Protein AF-A0AAU5XFT3-F1 (afdb_monomer_lite)

pLDDT: mean 81.28, std 13.91, range [37.59, 97.44]

Secondary structure (DSSP, 8-state):
--HHHHHHHHT-HHHHHHHTT-S-TTS---GGGTTEEEEEESSSS-EEEEEESSSS-EEEEEE-TT-SSPEEEEEE-SSS-B-----HHHHHHHHHHHHHT-TTS-SSSHHHHHHGGG--B-BTS-HHHHHHHHHHHHHHHHHHH-TT-TTHHHHHHHHHHHHHHHHHHHHB-TTTTEEEEEETTTEEEEEESS--SS----S--TT-TTS-HHHHHHHHHHHHHHHHSS---TT--HHHHHHHHHHHHH--GGGHHHHHHHHHHTT---HHHHHHTTS--SGGGG-

Radius of gyration: 19.29 Å; chains: 1; bounding box: 55×46×49 Å

Structure (mmCIF, N/CA/C/O backbone):
data_AF-A0AAU5XFT3-F1
#
_entry.id   AF-A0AAU5XFT3-F1
#
loop_
_atom_site.group_PDB
_atom_site.id
_atom_site.type_symbol
_atom_site.label_atom_id
_atom_site.label_alt_id
_atom_site.label_comp_id
_atom_site.label_asym_id
_atom_site.label_entity_id
_atom_site.label_seq_id
_atom_site.pdbx_PDB_ins_code
_atom_site.Cartn_x
_atom_site.Cartn_y
_atom_site.Cartn_z
_atom_site.occupancy
_atom_site.B_iso_or_equiv
_atom_site.auth_seq_id
_atom_site.auth_comp_id
_atom_site.auth_asym_id
_atom_site.auth_atom_id
_atom_site.pdbx_PDB_model_num
ATOM 1 N N . MET A 1 1 ? 11.955 -7.680 10.629 1.00 59.62 1 MET A N 1
ATOM 2 C CA . MET A 1 1 ? 12.025 -6.723 11.761 1.00 59.62 1 MET A CA 1
ATOM 3 C C . MET A 1 1 ? 10.843 -6.962 12.700 1.00 59.62 1 MET A C 1
ATOM 5 O O . MET A 1 1 ? 9.795 -7.361 12.211 1.00 59.62 1 MET A O 1
ATOM 9 N N . SER A 1 2 ? 10.998 -6.799 14.022 1.00 67.00 2 SER A N 1
ATOM 10 C CA . SER A 1 2 ? 9.869 -6.950 14.961 1.00 67.00 2 SER A CA 1
ATOM 11 C C . SER A 1 2 ? 8.904 -5.762 14.858 1.00 67.00 2 SER A C 1
ATOM 13 O O . SER A 1 2 ? 9.315 -4.662 14.493 1.00 67.00 2 SER A O 1
ATOM 15 N N . GLU A 1 3 ? 7.633 -5.961 15.215 1.00 66.62 3 GLU A N 1
ATOM 16 C CA . GLU A 1 3 ? 6.626 -4.888 15.237 1.00 66.62 3 GLU A CA 1
ATOM 17 C C . GLU A 1 3 ? 7.051 -3.712 16.136 1.00 66.62 3 GLU A C 1
ATOM 19 O O . GLU A 1 3 ? 6.874 -2.550 15.780 1.00 66.62 3 GLU A O 1
ATOM 24 N N . TYR A 1 4 ? 7.670 -4.009 17.283 1.00 69.00 4 TYR A N 1
ATOM 25 C CA . TYR A 1 4 ? 8.196 -2.999 18.203 1.00 69.00 4 TYR A CA 1
ATOM 26 C C . TYR A 1 4 ? 9.269 -2.120 17.550 1.00 69.00 4 TYR A C 1
ATOM 28 O O . TYR A 1 4 ? 9.225 -0.898 17.681 1.00 69.00 4 TYR A O 1
ATOM 36 N N . GLU A 1 5 ? 10.210 -2.728 16.824 1.00 73.19 5 GLU A N 1
ATOM 37 C CA . GLU A 1 5 ? 11.266 -1.976 16.148 1.00 73.19 5 GLU A CA 1
ATOM 38 C C . GLU A 1 5 ? 10.692 -1.154 14.989 1.00 73.19 5 GLU A C 1
ATOM 40 O O . GLU A 1 5 ? 11.037 0.015 14.865 1.00 73.19 5 GLU A O 1
ATOM 45 N N . LEU A 1 6 ? 9.737 -1.692 14.218 1.00 72.12 6 LEU A N 1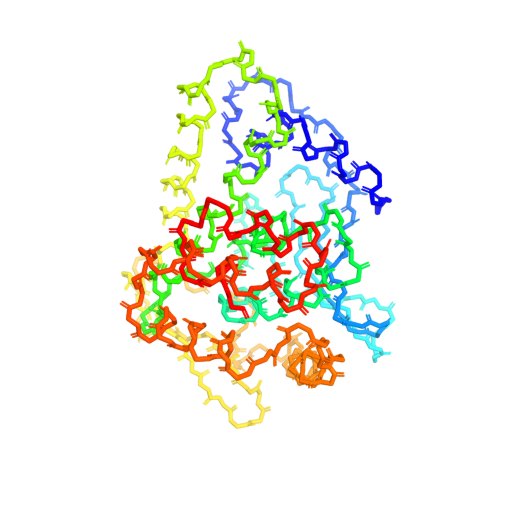
ATOM 46 C CA . LEU A 1 6 ? 9.015 -0.908 13.209 1.00 72.12 6 LEU A CA 1
ATOM 47 C C . LEU A 1 6 ? 8.357 0.329 13.831 1.00 72.12 6 LEU A C 1
ATOM 49 O O . LEU A 1 6 ? 8.575 1.437 13.354 1.00 72.12 6 LEU A O 1
ATOM 53 N N . ARG A 1 7 ? 7.613 0.172 14.931 1.00 71.69 7 ARG A N 1
ATOM 54 C CA . ARG A 1 7 ? 6.975 1.305 15.620 1.00 71.69 7 ARG A CA 1
ATOM 55 C C . ARG A 1 7 ? 7.993 2.326 16.130 1.00 71.69 7 ARG A C 1
ATOM 57 O O . ARG A 1 7 ? 7.767 3.525 15.996 1.00 71.69 7 ARG A O 1
ATOM 64 N N . ARG A 1 8 ? 9.126 1.870 16.677 1.00 76.69 8 ARG A N 1
ATOM 65 C CA . ARG A 1 8 ? 10.218 2.756 17.111 1.00 76.69 8 ARG A CA 1
ATOM 66 C C . ARG A 1 8 ? 10.746 3.595 15.946 1.00 76.69 8 ARG A C 1
ATOM 68 O O . ARG A 1 8 ? 10.927 4.796 16.105 1.00 76.69 8 ARG A O 1
ATOM 75 N N . ARG A 1 9 ? 10.954 2.973 14.781 1.00 74.94 9 ARG A N 1
ATOM 76 C CA . ARG A 1 9 ? 11.405 3.648 13.551 1.00 74.94 9 ARG A CA 1
ATOM 77 C C . ARG A 1 9 ? 10.366 4.612 12.999 1.00 74.94 9 ARG A C 1
ATOM 79 O O . ARG A 1 9 ? 10.727 5.694 12.562 1.00 74.94 9 ARG A O 1
ATOM 86 N N . MET A 1 10 ? 9.086 4.253 13.068 1.00 72.81 10 MET A N 1
ATOM 87 C CA . MET A 1 10 ? 7.992 5.122 12.630 1.00 72.81 10 MET A CA 1
ATOM 88 C C . MET A 1 10 ? 7.933 6.437 13.413 1.00 72.81 10 MET A C 1
ATOM 90 O O . MET A 1 10 ? 7.577 7.454 12.828 1.00 72.81 10 MET A O 1
ATOM 94 N N . GLY A 1 11 ? 8.292 6.425 14.699 1.00 72.75 11 GLY A N 1
ATOM 95 C CA . GLY A 1 11 ? 8.397 7.640 15.511 1.00 72.75 11 GLY A CA 1
ATOM 96 C C . GLY A 1 11 ? 9.680 8.447 15.274 1.00 72.75 11 GLY A C 1
ATOM 97 O O . GLY A 1 11 ? 9.800 9.559 15.782 1.00 72.75 11 GLY A O 1
ATOM 98 N N . ASP A 1 12 ? 10.652 7.922 14.520 1.00 76.31 12 ASP A N 1
ATOM 99 C CA . ASP A 1 12 ? 11.899 8.628 14.227 1.00 76.31 12 ASP A CA 1
ATOM 100 C C . ASP A 1 12 ? 11.736 9.496 12.973 1.00 76.31 12 ASP A C 1
ATOM 102 O O . ASP A 1 12 ? 11.681 9.018 11.840 1.00 76.31 12 ASP A O 1
ATOM 106 N N . ARG A 1 13 ? 11.714 10.817 13.161 1.00 74.69 13 ARG A N 1
ATOM 107 C CA . ARG A 1 13 ? 11.670 11.781 12.054 1.00 74.69 13 ARG A CA 1
ATOM 108 C C . ARG A 1 13 ? 12.815 11.580 11.054 1.00 74.69 13 ARG A C 1
ATOM 110 O O . ARG A 1 13 ? 12.613 11.809 9.862 1.00 74.69 13 ARG A O 1
ATOM 117 N N . ARG A 1 14 ? 14.003 11.174 11.521 1.00 74.19 14 ARG A N 1
ATOM 118 C CA . ARG A 1 14 ? 15.179 10.979 10.665 1.00 74.19 14 ARG A CA 1
ATOM 119 C C . ARG A 1 14 ? 14.996 9.797 9.717 1.00 74.19 14 ARG A C 1
ATOM 121 O O . ARG A 1 14 ? 15.333 9.920 8.543 1.00 74.19 14 ARG A O 1
ATOM 128 N N . PHE A 1 15 ? 14.369 8.717 10.191 1.00 78.38 15 PHE A N 1
ATOM 129 C CA . PHE A 1 15 ? 14.003 7.574 9.352 1.00 78.38 15 PHE A CA 1
ATOM 130 C C . PHE A 1 15 ? 13.197 8.030 8.130 1.00 78.38 15 PHE A C 1
ATOM 132 O O . PHE A 1 15 ? 13.554 7.703 7.004 1.00 78.38 15 PHE A O 1
ATOM 139 N N . TRP A 1 16 ? 12.165 8.851 8.333 1.00 78.00 16 TRP A N 1
ATOM 140 C CA . TRP A 1 16 ? 11.326 9.335 7.235 1.00 78.00 16 TRP A CA 1
ATOM 141 C C . TRP A 1 16 ? 12.042 10.325 6.319 1.00 78.00 16 TRP A C 1
ATOM 143 O O . TRP A 1 16 ? 11.868 10.256 5.104 1.00 78.00 16 TRP A O 1
ATOM 153 N N . THR A 1 17 ? 12.878 11.214 6.866 1.00 74.00 17 THR A N 1
ATOM 154 C CA . THR A 1 17 ? 13.663 12.135 6.030 1.00 74.00 17 THR A CA 1
ATOM 155 C C . THR A 1 17 ? 14.658 11.404 5.139 1.00 74.00 17 THR A C 1
ATOM 157 O O . THR A 1 17 ? 14.819 11.794 3.987 1.00 74.00 17 THR A O 1
ATOM 160 N N . ASP A 1 18 ? 15.280 10.334 5.637 1.00 75.38 18 ASP A N 1
ATOM 161 C CA . ASP A 1 18 ? 16.212 9.517 4.858 1.00 75.38 18 ASP A CA 1
ATOM 162 C C . ASP A 1 18 ? 15.468 8.628 3.856 1.00 75.38 18 ASP A C 1
ATOM 164 O O . ASP A 1 18 ? 15.827 8.582 2.682 1.00 75.38 18 ASP A O 1
ATOM 168 N N . TYR A 1 19 ? 14.378 7.984 4.285 1.00 78.88 19 TYR A N 1
ATOM 169 C CA . TYR A 1 19 ? 13.567 7.108 3.437 1.00 78.88 19 TYR A CA 1
ATOM 170 C C . TYR A 1 19 ? 13.012 7.830 2.197 1.00 78.88 19 TYR A C 1
ATOM 172 O O . TYR A 1 19 ? 12.957 7.260 1.101 1.00 78.88 19 TYR A O 1
ATOM 180 N N . PHE A 1 20 ? 12.617 9.094 2.357 1.00 75.31 20 PHE A N 1
ATOM 181 C CA . PHE A 1 20 ? 12.127 9.937 1.268 1.00 75.31 20 PHE A CA 1
ATOM 182 C C . PHE A 1 20 ? 13.223 10.771 0.582 1.00 75.31 20 PHE A C 1
ATOM 184 O O . PHE A 1 20 ? 12.903 11.580 -0.286 1.00 75.31 20 PHE A O 1
ATOM 191 N N . GLY A 1 21 ? 14.501 10.600 0.944 1.00 69.06 21 GLY A N 1
ATOM 192 C CA . GLY A 1 21 ? 15.619 11.299 0.298 1.00 69.06 21 GLY A CA 1
ATOM 193 C C . GLY A 1 21 ? 15.633 12.817 0.520 1.00 69.06 21 GLY A C 1
ATOM 194 O O . GLY A 1 21 ? 16.126 13.564 -0.320 1.00 69.06 21 GLY A O 1
ATOM 195 N N . ALA A 1 22 ? 15.069 13.297 1.632 1.00 62.69 22 ALA A N 1
ATOM 196 C CA . ALA A 1 22 ? 15.038 14.716 1.992 1.00 62.69 22 ALA A CA 1
ATOM 197 C C . ALA A 1 22 ? 16.202 15.157 2.891 1.00 62.69 22 ALA A C 1
ATOM 199 O O . ALA A 1 22 ? 16.342 16.354 3.170 1.00 62.69 22 ALA A O 1
ATOM 200 N N . THR A 1 23 ? 17.043 14.235 3.359 1.00 57.94 23 THR A N 1
ATOM 201 C CA . THR A 1 23 ? 18.322 14.592 3.972 1.00 57.94 23 THR A CA 1
ATOM 202 C C . THR A 1 23 ? 19.262 15.149 2.910 1.00 57.94 23 THR A C 1
ATOM 204 O O . THR A 1 23 ? 19.641 14.488 1.950 1.00 57.94 23 THR A O 1
ATOM 207 N N . PHE A 1 24 ? 19.590 16.429 3.084 1.00 47.25 24 PHE A N 1
ATOM 208 C CA . PHE A 1 24 ? 20.451 17.209 2.205 1.00 47.25 24 PHE A CA 1
ATOM 209 C C . PHE A 1 24 ? 21.803 16.523 1.960 1.00 47.25 24 PHE A C 1
ATOM 211 O O . PHE A 1 24 ? 22.372 15.912 2.870 1.00 47.25 24 PHE A O 1
ATOM 218 N N . GLU A 1 25 ? 22.336 16.698 0.747 1.00 45.59 25 GLU A N 1
ATOM 219 C CA . GLU A 1 25 ? 23.706 16.326 0.382 1.00 45.59 25 GLU A CA 1
ATOM 220 C C . GLU A 1 25 ? 24.693 16.716 1.500 1.00 45.59 25 GLU A C 1
ATOM 222 O O . GLU A 1 25 ? 24.796 17.883 1.882 1.00 45.59 25 GLU A O 1
ATOM 227 N N . GLY A 1 26 ? 25.406 15.726 2.047 1.00 48.38 26 GLY A N 1
ATOM 228 C CA . GLY A 1 26 ? 26.437 15.928 3.072 1.00 48.38 26 GLY A CA 1
ATOM 229 C C . GLY A 1 26 ? 26.032 15.632 4.523 1.00 48.38 26 GLY A C 1
ATOM 230 O O . GLY A 1 26 ? 26.892 15.717 5.399 1.00 48.38 26 GLY A O 1
ATOM 231 N N . ALA A 1 27 ? 24.782 15.251 4.808 1.00 54.91 27 ALA A N 1
ATOM 232 C CA . ALA A 1 27 ? 24.438 14.650 6.100 1.00 54.91 27 ALA A CA 1
ATOM 233 C C . ALA A 1 27 ? 24.978 13.208 6.192 1.00 54.91 27 ALA A C 1
ATOM 235 O O . ALA A 1 27 ? 24.964 12.470 5.206 1.00 54.91 27 ALA A O 1
ATOM 236 N N . GLU A 1 28 ? 25.451 12.786 7.373 1.00 55.69 28 GLU A N 1
ATOM 237 C CA . GLU A 1 28 ? 25.830 11.386 7.607 1.00 55.69 28 GLU A CA 1
ATOM 238 C C . GLU A 1 28 ? 24.631 10.473 7.304 1.00 55.69 28 GLU A C 1
ATOM 240 O O . GLU A 1 28 ? 23.586 10.554 7.960 1.00 55.69 28 GLU A O 1
ATOM 245 N N . 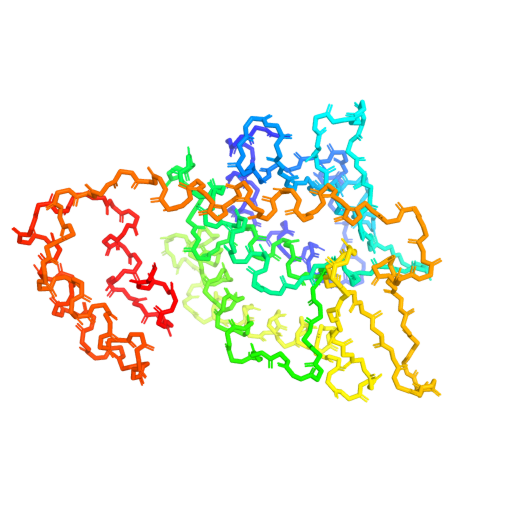ARG A 1 29 ? 24.795 9.626 6.282 1.00 58.16 29 ARG A N 1
ATOM 246 C CA . ARG A 1 29 ? 23.834 8.602 5.863 1.00 58.16 29 ARG A CA 1
ATOM 247 C C . ARG A 1 29 ? 23.494 7.702 7.050 1.00 58.16 29 ARG A C 1
ATOM 249 O O . ARG A 1 29 ? 24.399 7.286 7.767 1.00 58.16 29 ARG A O 1
ATOM 256 N N . TYR A 1 30 ? 22.214 7.412 7.270 1.00 57.75 30 TYR A N 1
ATOM 257 C CA . TYR A 1 30 ? 21.749 6.659 8.436 1.00 57.75 30 TYR A CA 1
ATOM 258 C C . TYR A 1 30 ? 21.946 5.148 8.231 1.00 57.75 30 TYR A C 1
ATOM 260 O O . TYR A 1 30 ? 21.177 4.524 7.498 1.00 57.75 30 TYR A O 1
ATOM 268 N N . PRO A 1 31 ? 22.962 4.530 8.865 1.00 57.28 31 PRO A N 1
ATOM 269 C CA . PRO A 1 31 ? 23.354 3.146 8.585 1.00 57.28 31 PRO A CA 1
ATOM 270 C C . PRO A 1 31 ? 22.292 2.121 9.004 1.00 57.28 31 PRO A C 1
ATOM 272 O O . PRO A 1 31 ? 22.370 0.961 8.620 1.00 57.28 31 PRO A O 1
ATOM 275 N N . GLU A 1 32 ? 21.289 2.533 9.781 1.00 63.53 32 GLU A N 1
ATOM 276 C CA . GLU A 1 32 ? 20.297 1.628 10.356 1.00 63.53 32 GLU A CA 1
ATOM 277 C C . GLU A 1 32 ? 19.138 1.287 9.401 1.00 63.53 32 GLU A C 1
ATOM 279 O O . GLU A 1 32 ? 18.240 0.565 9.815 1.00 63.53 32 GLU A O 1
ATOM 284 N N . LEU A 1 33 ? 19.138 1.779 8.150 1.00 66.25 33 LEU A N 1
ATOM 285 C CA . LEU A 1 33 ? 18.205 1.323 7.101 1.00 66.25 33 LEU A CA 1
ATOM 286 C C . LEU A 1 33 ? 18.663 0.038 6.390 1.00 66.25 33 LEU A C 1
ATOM 288 O O . LEU A 1 33 ? 17.889 -0.529 5.620 1.00 66.25 33 LEU A O 1
ATOM 292 N N . ALA A 1 34 ? 19.899 -0.408 6.627 1.00 70.56 34 ALA A N 1
ATOM 293 C CA . ALA A 1 34 ? 20.427 -1.637 6.049 1.00 70.56 34 ALA A CA 1
ATOM 294 C C . ALA A 1 34 ? 19.815 -2.886 6.706 1.00 70.56 34 ALA A C 1
ATOM 296 O O . ALA A 1 34 ? 19.507 -2.894 7.900 1.00 70.56 34 ALA A O 1
ATOM 297 N N . ASP A 1 35 ? 19.662 -3.943 5.911 1.00 79.50 35 ASP A N 1
ATOM 298 C CA . ASP A 1 35 ? 19.149 -5.257 6.315 1.00 79.50 35 ASP A CA 1
ATOM 299 C C . ASP A 1 35 ? 17.775 -5.247 7.022 1.00 79.50 35 ASP A C 1
ATOM 301 O O . ASP A 1 35 ? 17.456 -6.115 7.845 1.00 79.50 35 ASP A O 1
ATOM 305 N N . ILE A 1 36 ? 16.912 -4.284 6.687 1.00 83.88 36 ILE A N 1
ATOM 306 C CA . ILE A 1 36 ? 15.534 -4.257 7.180 1.00 83.88 36 ILE A CA 1
ATOM 307 C C . ILE A 1 36 ? 14.635 -5.077 6.253 1.00 83.88 36 ILE A C 1
ATOM 309 O O . ILE A 1 36 ? 14.584 -4.869 5.047 1.00 83.88 36 ILE A O 1
ATOM 313 N N . SER A 1 37 ? 13.826 -5.953 6.848 1.00 88.75 37 SER A N 1
ATOM 314 C CA . SER A 1 37 ? 12.711 -6.617 6.170 1.00 88.75 37 SER A CA 1
ATOM 315 C C . SER A 1 37 ? 11.403 -6.366 6.917 1.00 88.75 37 SER A C 1
ATOM 317 O O . SER A 1 37 ? 11.310 -6.591 8.136 1.00 88.75 37 SER A O 1
ATOM 319 N N . LEU A 1 38 ? 10.409 -5.874 6.182 1.00 89.38 38 LEU A N 1
ATOM 320 C CA . LEU A 1 38 ? 9.083 -5.502 6.661 1.00 89.38 38 LEU A CA 1
ATOM 321 C C . LEU A 1 38 ? 8.012 -6.323 5.967 1.00 89.38 38 LEU A C 1
ATOM 323 O O . LEU A 1 38 ? 7.941 -6.320 4.747 1.00 89.38 38 LEU A O 1
ATOM 327 N N . SER A 1 39 ? 7.168 -7.003 6.738 1.00 91.00 39 SER A N 1
ATOM 328 C CA . SER A 1 39 ? 6.107 -7.854 6.199 1.00 91.00 39 SER A CA 1
ATOM 329 C C . SER A 1 39 ? 4.734 -7.215 6.365 1.00 91.00 39 SER A C 1
ATOM 331 O O . SER A 1 39 ? 4.384 -6.759 7.451 1.00 91.00 39 SER A O 1
ATOM 333 N N . PHE A 1 40 ? 3.943 -7.268 5.299 1.00 91.75 40 PHE A N 1
ATOM 334 C CA . PHE A 1 40 ? 2.546 -6.852 5.241 1.00 91.75 40 PHE A CA 1
ATOM 335 C C . PHE A 1 40 ? 1.709 -8.083 4.864 1.00 91.75 40 PHE A C 1
ATOM 337 O O . PHE A 1 40 ? 1.540 -8.375 3.674 1.00 91.75 40 PHE A O 1
ATOM 344 N N . PRO A 1 41 ? 1.285 -8.887 5.856 1.00 92.69 41 PRO A N 1
ATOM 345 C CA . PRO A 1 41 ? 0.616 -10.154 5.598 1.00 92.69 41 PRO A CA 1
ATOM 346 C C . PRO A 1 41 ? -0.796 -9.940 5.043 1.00 92.69 41 PRO A C 1
ATOM 348 O O . PRO A 1 41 ? -1.540 -9.079 5.507 1.00 92.69 41 PRO A O 1
ATOM 351 N N . VAL A 1 42 ? -1.175 -10.775 4.078 1.00 93.44 42 VAL A N 1
ATOM 352 C CA . VAL A 1 42 ? -2.582 -11.021 3.736 1.00 93.44 42 VAL A CA 1
ATOM 353 C C . VAL A 1 42 ? -3.109 -12.151 4.615 1.00 93.44 42 VAL A C 1
ATOM 355 O O . VAL A 1 42 ? -4.170 -12.049 5.224 1.00 93.44 42 VAL A O 1
ATOM 358 N N . ASP A 1 43 ? -2.339 -13.226 4.709 1.00 91.62 43 ASP A N 1
ATOM 359 C CA . ASP A 1 43 ? -2.524 -14.337 5.632 1.00 91.62 43 ASP A CA 1
ATOM 360 C C . ASP A 1 43 ? -1.156 -14.979 5.932 1.00 91.62 43 ASP A C 1
ATOM 362 O O . ASP A 1 43 ? -0.106 -14.356 5.722 1.00 91.62 43 ASP A O 1
ATOM 366 N N . ASP A 1 44 ? -1.164 -16.205 6.451 1.00 90.44 44 ASP A N 1
ATOM 367 C CA . ASP A 1 44 ? 0.053 -16.942 6.798 1.00 90.44 44 ASP A CA 1
ATOM 368 C C . ASP A 1 44 ? 0.910 -17.291 5.568 1.00 90.44 44 ASP A C 1
ATOM 370 O O . ASP A 1 44 ? 2.126 -17.433 5.683 1.00 90.44 44 ASP A O 1
ATOM 374 N N . GLU A 1 45 ? 0.303 -17.392 4.383 1.00 93.75 45 GLU A N 1
ATOM 375 C CA . GLU A 1 45 ? 0.954 -17.852 3.154 1.00 93.75 45 GLU A CA 1
ATOM 376 C C . GLU A 1 45 ? 1.321 -16.674 2.245 1.00 93.75 45 GLU A C 1
ATOM 378 O O . GLU A 1 45 ? 2.438 -16.592 1.734 1.00 93.75 45 GLU A O 1
ATOM 383 N N . TYR A 1 46 ? 0.411 -15.711 2.097 1.00 96.38 46 TYR A N 1
ATOM 384 C CA . TYR A 1 46 ? 0.553 -14.584 1.184 1.00 96.38 46 TYR A CA 1
ATOM 385 C C . TYR A 1 46 ? 0.812 -13.265 1.910 1.00 96.38 46 TYR A C 1
ATOM 387 O O . TYR A 1 46 ? 0.333 -13.009 3.018 1.00 96.38 46 TYR A O 1
ATOM 395 N N . GLY A 1 47 ? 1.568 -12.385 1.263 1.00 95.31 47 GLY A N 1
ATOM 396 C CA . GLY A 1 47 ? 1.804 -11.027 1.744 1.00 95.31 47 GLY A CA 1
ATOM 397 C C . GLY A 1 47 ? 2.860 -10.297 0.930 1.00 95.31 47 GLY A C 1
ATOM 398 O O . GLY A 1 47 ? 3.537 -10.890 0.092 1.00 95.31 47 GLY A O 1
ATOM 399 N N . LEU A 1 48 ? 3.017 -9.007 1.202 1.00 96.19 48 LEU A N 1
ATOM 400 C CA . LEU A 1 48 ? 4.117 -8.218 0.655 1.00 96.19 48 LEU A CA 1
ATOM 401 C C . LEU A 1 48 ? 5.261 -8.157 1.659 1.00 96.19 48 LEU A C 1
ATOM 403 O O . LEU A 1 48 ? 5.041 -8.131 2.872 1.00 96.19 48 LEU A O 1
ATOM 407 N N . VAL A 1 49 ? 6.486 -8.105 1.150 1.00 95.19 49 VAL A N 1
ATOM 408 C CA . VAL A 1 49 ? 7.683 -7.878 1.953 1.00 95.19 49 VAL A CA 1
ATOM 409 C C . VAL A 1 49 ? 8.468 -6.727 1.342 1.00 95.19 49 VAL A C 1
ATOM 411 O O . VAL A 1 49 ? 8.826 -6.777 0.173 1.00 95.19 49 VAL A O 1
ATOM 414 N N . LEU A 1 50 ? 8.732 -5.686 2.125 1.00 93.88 50 LEU A N 1
ATOM 415 C CA . LEU A 1 50 ? 9.669 -4.631 1.759 1.00 93.88 50 LEU A CA 1
ATOM 416 C C . LEU A 1 50 ? 11.039 -4.979 2.342 1.00 93.88 50 LEU A C 1
ATOM 418 O O . LEU A 1 50 ? 11.210 -4.989 3.563 1.00 93.88 50 LEU A O 1
ATOM 422 N N . GLU A 1 51 ? 11.997 -5.261 1.469 1.00 92.62 51 GLU A N 1
ATOM 423 C CA . GLU A 1 51 ? 13.406 -5.427 1.812 1.00 92.62 51 GLU A CA 1
ATOM 424 C C . GLU A 1 51 ? 14.153 -4.118 1.571 1.00 92.62 51 GLU A C 1
ATOM 426 O O . GLU A 1 51 ? 14.067 -3.530 0.497 1.00 92.62 51 GLU A O 1
ATOM 431 N N . MET A 1 52 ? 14.916 -3.673 2.560 1.00 87.75 52 MET A N 1
ATOM 432 C CA . MET A 1 52 ? 15.836 -2.545 2.469 1.00 87.75 52 MET A CA 1
ATOM 433 C C . MET A 1 52 ? 17.207 -3.102 2.828 1.00 87.75 52 MET A C 1
ATOM 435 O O . MET A 1 52 ? 17.476 -3.401 3.988 1.00 87.75 52 MET A O 1
ATOM 439 N N . ARG A 1 53 ? 18.024 -3.373 1.807 1.00 79.50 53 ARG A N 1
ATOM 440 C CA . ARG A 1 53 ? 19.344 -4.006 1.987 1.00 79.50 53 ARG A CA 1
ATOM 441 C C . ARG A 1 53 ? 20.398 -2.954 2.286 1.00 79.50 53 ARG A C 1
ATOM 443 O O . ARG A 1 53 ? 21.215 -3.117 3.180 1.00 79.50 53 ARG A O 1
ATOM 450 N N . GLU A 1 54 ? 20.297 -1.839 1.579 1.00 74.00 54 GLU A N 1
ATOM 451 C CA . GLU A 1 54 ? 21.101 -0.639 1.753 1.00 74.00 54 GLU A CA 1
ATOM 452 C C . GLU A 1 54 ? 20.153 0.567 1.720 1.00 74.00 54 GLU A C 1
ATOM 454 O O . GLU A 1 54 ? 19.004 0.440 1.299 1.00 74.00 54 GLU A O 1
ATOM 459 N N . ILE A 1 55 ? 20.619 1.749 2.134 1.00 65.19 55 ILE A N 1
ATOM 460 C CA . ILE A 1 55 ? 19.808 2.986 2.095 1.00 65.19 55 ILE A CA 1
ATOM 461 C C . ILE A 1 55 ? 19.240 3.233 0.689 1.00 65.19 55 ILE A C 1
ATOM 463 O O . ILE A 1 55 ? 18.114 3.699 0.532 1.00 65.19 55 ILE A O 1
ATOM 467 N N . GLU A 1 56 ? 20.029 2.892 -0.325 1.00 74.38 56 GLU A N 1
ATOM 468 C CA . GLU A 1 56 ? 19.749 3.157 -1.731 1.00 74.38 56 GLU A CA 1
ATOM 469 C C . GLU A 1 56 ? 18.974 2.016 -2.399 1.00 74.38 56 GLU A C 1
ATOM 471 O O . GLU A 1 56 ? 18.302 2.255 -3.397 1.00 74.38 56 GLU A O 1
ATOM 476 N N . PHE A 1 57 ? 19.015 0.797 -1.842 1.00 86.25 57 PHE A N 1
ATOM 477 C CA . PHE A 1 57 ? 18.375 -0.379 -2.430 1.00 86.25 57 PHE A CA 1
ATOM 478 C C . PHE A 1 57 ? 17.160 -0.833 -1.626 1.00 86.25 57 PHE A C 1
ATOM 480 O O . PHE A 1 57 ? 17.275 -1.361 -0.513 1.00 86.25 57 PHE A O 1
ATOM 487 N N . ARG A 1 58 ? 15.987 -0.714 -2.250 1.00 90.62 58 ARG A N 1
ATOM 488 C CA . ARG A 1 58 ? 14.713 -1.183 -1.700 1.00 90.62 58 ARG A CA 1
ATOM 489 C C . ARG A 1 58 ? 14.045 -2.114 -2.694 1.00 90.62 58 ARG A C 1
ATOM 491 O O . ARG A 1 58 ? 13.832 -1.721 -3.833 1.00 90.62 58 ARG A O 1
ATOM 498 N N . ALA A 1 59 ? 13.662 -3.308 -2.268 1.00 94.44 59 ALA A N 1
ATOM 499 C CA . ALA A 1 59 ? 12.931 -4.257 -3.094 1.00 94.44 59 ALA A CA 1
ATOM 500 C C . ALA A 1 59 ? 11.571 -4.568 -2.477 1.00 94.44 59 ALA A C 1
ATOM 502 O O . ALA A 1 59 ? 11.445 -4.834 -1.282 1.00 94.44 59 ALA A O 1
ATOM 503 N N . LEU A 1 60 ? 10.548 -4.538 -3.318 1.00 96.50 60 LEU A N 1
ATOM 504 C CA . LEU A 1 60 ? 9.224 -5.020 -3.001 1.00 96.50 60 LEU A CA 1
ATOM 505 C C . LEU A 1 60 ? 9.108 -6.459 -3.483 1.00 96.50 60 LEU A C 1
ATOM 507 O O . LEU A 1 60 ? 9.235 -6.751 -4.674 1.00 96.50 60 LEU A O 1
ATOM 511 N N . MET A 1 61 ? 8.828 -7.342 -2.539 1.00 97.06 61 MET A N 1
ATOM 512 C CA . MET A 1 61 ? 8.743 -8.773 -2.749 1.00 97.06 61 MET A CA 1
ATOM 513 C C . MET A 1 61 ? 7.323 -9.271 -2.479 1.00 97.06 61 MET A C 1
ATOM 515 O O . MET A 1 61 ? 6.610 -8.747 -1.619 1.00 97.06 61 MET A O 1
ATOM 519 N N . LEU A 1 62 ? 6.932 -10.328 -3.178 1.00 97.44 62 LEU A N 1
ATOM 520 C CA . LEU A 1 62 ? 5.706 -11.078 -2.962 1.00 97.44 62 LEU A CA 1
ATOM 521 C C . LEU A 1 62 ? 6.043 -12.396 -2.266 1.00 97.44 62 LEU A C 1
ATOM 523 O O . LEU A 1 62 ? 6.757 -13.234 -2.815 1.00 97.44 62 LEU A O 1
ATOM 527 N N . ARG A 1 63 ? 5.503 -12.594 -1.064 1.00 96.44 63 ARG A N 1
ATOM 528 C CA . ARG A 1 63 ? 5.522 -13.889 -0.385 1.00 96.44 63 ARG A CA 1
ATOM 529 C C . ARG A 1 63 ? 4.369 -14.743 -0.910 1.00 96.44 63 ARG A C 1
ATOM 531 O O . ARG A 1 63 ? 3.227 -14.279 -0.930 1.00 96.44 63 ARG A O 1
ATOM 538 N N . CYS A 1 64 ? 4.675 -15.974 -1.296 1.00 94.25 64 CYS A N 1
ATOM 539 C CA . CYS A 1 64 ? 3.713 -16.989 -1.711 1.00 94.25 64 CYS A CA 1
ATOM 540 C C . CYS A 1 64 ? 4.168 -18.378 -1.222 1.00 94.25 64 CYS A C 1
ATOM 542 O O . CYS A 1 64 ? 5.363 -18.579 -0.991 1.00 94.25 64 CYS A O 1
ATOM 544 N N . PRO A 1 65 ? 3.243 -19.337 -1.049 1.00 90.81 65 PRO A N 1
ATOM 545 C CA . PRO A 1 65 ? 3.568 -20.670 -0.546 1.00 90.81 65 PRO A CA 1
ATOM 546 C C . PRO A 1 65 ? 4.359 -21.529 -1.545 1.00 90.81 65 PRO A C 1
ATOM 548 O O . PRO A 1 65 ? 5.043 -22.467 -1.137 1.00 90.81 65 PRO A O 1
ATOM 551 N N . GLU A 1 66 ? 4.284 -21.236 -2.846 1.00 85.19 66 GLU A N 1
ATOM 552 C CA . GLU A 1 66 ? 4.951 -22.016 -3.893 1.00 85.19 66 GLU A CA 1
ATOM 553 C C . GLU A 1 66 ? 6.463 -21.751 -3.993 1.00 85.19 66 GLU A C 1
ATOM 555 O O . GLU A 1 66 ? 7.190 -22.568 -4.565 1.00 85.19 66 GLU A O 1
ATOM 560 N N . ALA A 1 67 ? 6.949 -20.636 -3.439 1.00 86.44 67 ALA A N 1
ATOM 561 C CA . ALA A 1 67 ? 8.342 -20.218 -3.535 1.00 86.44 67 ALA A CA 1
ATOM 562 C C . ALA A 1 67 ? 9.068 -20.325 -2.186 1.00 86.44 67 ALA A C 1
ATOM 564 O O . ALA A 1 67 ? 8.559 -19.919 -1.143 1.00 86.44 67 ALA A O 1
ATOM 565 N N . ALA A 1 68 ? 10.300 -20.847 -2.211 1.00 86.62 68 ALA A N 1
ATOM 566 C CA . ALA A 1 68 ? 11.152 -20.918 -1.020 1.00 86.62 68 ALA A CA 1
ATOM 567 C C . ALA A 1 68 ? 11.619 -19.529 -0.543 1.00 86.62 68 ALA A C 1
ATOM 569 O O . ALA A 1 68 ? 11.893 -19.341 0.641 1.00 86.62 68 ALA A O 1
ATOM 570 N N . GLU A 1 69 ? 11.693 -18.568 -1.464 1.00 91.19 69 GLU A N 1
ATOM 571 C CA . GLU A 1 69 ? 12.030 -17.171 -1.206 1.00 91.19 69 GLU A CA 1
ATOM 572 C C . GLU A 1 69 ? 10.965 -16.262 -1.841 1.00 91.19 69 GLU A C 1
ATOM 574 O O . GLU A 1 69 ? 10.424 -16.615 -2.893 1.00 91.19 69 GLU A O 1
ATOM 579 N N . PRO A 1 70 ? 10.653 -15.097 -1.241 1.00 94.94 70 PRO A N 1
ATOM 580 C CA . PRO A 1 70 ? 9.754 -14.121 -1.848 1.00 94.94 70 PRO A CA 1
ATOM 581 C C . PRO A 1 70 ? 10.209 -13.699 -3.254 1.00 94.94 70 PRO A C 1
ATOM 583 O O . PRO A 1 70 ? 11.393 -13.464 -3.490 1.00 94.94 70 PRO A O 1
ATOM 586 N N . ALA A 1 71 ? 9.267 -13.546 -4.184 1.00 95.19 71 ALA A N 1
ATOM 587 C CA . ALA A 1 71 ? 9.551 -13.117 -5.552 1.00 95.19 71 ALA A CA 1
ATOM 588 C C . ALA A 1 71 ? 9.649 -11.586 -5.639 1.00 95.19 71 ALA A C 1
ATOM 590 O O . ALA A 1 71 ? 8.746 -10.886 -5.188 1.00 95.19 71 ALA A O 1
ATOM 591 N N . CYS A 1 72 ? 10.714 -11.045 -6.236 1.00 95.44 72 CYS A N 1
ATOM 592 C CA . CYS A 1 72 ? 10.849 -9.598 -6.440 1.00 95.44 72 CYS A CA 1
ATOM 593 C C . CYS A 1 72 ? 9.856 -9.107 -7.503 1.00 95.44 72 CYS A C 1
ATOM 595 O O . CYS A 1 72 ? 9.882 -9.577 -8.639 1.00 95.44 72 CYS A O 1
ATOM 597 N N . ILE A 1 73 ? 8.997 -8.149 -7.147 1.00 96.44 73 ILE A N 1
ATOM 598 C CA . ILE A 1 73 ? 7.996 -7.568 -8.057 1.00 96.44 73 ILE A CA 1
ATOM 599 C C . ILE A 1 73 ? 8.309 -6.120 -8.446 1.00 96.44 73 ILE A C 1
ATOM 601 O O . ILE A 1 73 ? 7.834 -5.652 -9.480 1.00 96.44 73 ILE A O 1
ATOM 605 N N . ALA A 1 74 ? 9.123 -5.423 -7.653 1.00 95.56 74 ALA A N 1
ATOM 606 C CA . ALA A 1 74 ? 9.654 -4.102 -7.971 1.00 95.56 74 ALA A CA 1
ATOM 607 C C . ALA A 1 74 ? 10.890 -3.798 -7.120 1.00 95.56 74 ALA A C 1
ATOM 609 O O . ALA A 1 74 ? 11.062 -4.364 -6.043 1.00 95.56 74 ALA A O 1
ATOM 610 N N . TYR A 1 75 ? 11.740 -2.882 -7.573 1.00 93.94 75 TYR A N 1
ATOM 611 C CA . TYR A 1 75 ? 12.832 -2.360 -6.754 1.00 93.94 75 TYR A CA 1
ATOM 612 C C . TYR A 1 75 ? 13.159 -0.908 -7.104 1.00 93.94 75 TYR A C 1
ATOM 614 O O . TYR A 1 75 ? 12.850 -0.414 -8.188 1.00 93.94 75 TYR A O 1
ATOM 622 N N . LEU A 1 76 ? 13.797 -0.235 -6.160 1.00 89.50 76 LEU A N 1
ATOM 623 C CA . LEU A 1 76 ? 14.337 1.108 -6.262 1.00 89.50 76 LEU A CA 1
ATOM 624 C C . LEU A 1 76 ? 15.832 1.020 -5.970 1.00 89.50 76 LEU A C 1
ATOM 626 O O . LEU A 1 76 ? 16.209 0.512 -4.914 1.00 89.50 76 LEU A O 1
ATOM 630 N N . ASP A 1 77 ? 16.642 1.507 -6.903 1.00 87.38 77 ASP A N 1
ATOM 631 C CA . ASP A 1 77 ? 18.076 1.747 -6.751 1.00 87.38 77 ASP A CA 1
ATOM 632 C C . ASP A 1 77 ? 18.446 3.097 -7.403 1.00 87.38 77 ASP A C 1
ATOM 634 O O . ASP A 1 77 ? 17.588 3.772 -7.982 1.00 87.38 77 ASP A O 1
ATOM 638 N N . GLU A 1 78 ? 19.711 3.511 -7.302 1.00 80.00 78 GLU A N 1
ATOM 639 C CA . GLU A 1 78 ? 20.187 4.763 -7.915 1.00 80.00 78 GLU A CA 1
ATOM 640 C C . GLU A 1 78 ? 20.482 4.646 -9.422 1.00 80.00 78 GLU A C 1
ATOM 642 O O . GLU A 1 78 ? 20.736 5.657 -10.078 1.00 80.00 78 GLU A O 1
ATOM 647 N N . ALA A 1 79 ? 20.474 3.436 -9.991 1.00 80.44 79 ALA A N 1
ATOM 648 C CA . ALA A 1 79 ? 21.002 3.190 -11.332 1.00 80.44 79 ALA A CA 1
ATOM 649 C C . ALA A 1 79 ? 19.915 2.832 -12.353 1.00 80.44 79 ALA A C 1
ATOM 651 O O . ALA A 1 79 ? 19.831 3.444 -13.417 1.00 80.44 79 ALA A O 1
ATOM 652 N N . HIS A 1 80 ? 19.095 1.828 -12.052 1.00 80.25 80 HIS A N 1
ATOM 653 C CA . HIS A 1 80 ? 18.088 1.264 -12.945 1.00 80.25 80 HIS A CA 1
ATOM 654 C C . HIS A 1 80 ? 16.832 0.861 -12.158 1.00 80.25 80 HIS A C 1
ATOM 656 O O . HIS A 1 80 ? 16.500 -0.328 -12.126 1.00 80.25 80 HIS A O 1
ATOM 662 N N . PRO A 1 81 ? 16.111 1.808 -11.534 1.00 84.38 81 PRO A N 1
ATOM 663 C CA . PRO A 1 81 ? 14.962 1.473 -10.706 1.00 84.38 81 PRO A CA 1
ATOM 664 C C . PRO A 1 81 ? 13.867 0.809 -11.553 1.00 84.38 81 PRO A C 1
ATOM 666 O O . PRO A 1 81 ? 13.597 1.230 -12.677 1.00 84.38 81 PRO A O 1
ATOM 669 N N . MET A 1 82 ? 13.189 -0.194 -10.993 1.00 86.25 82 MET A N 1
ATOM 670 C CA . MET A 1 82 ? 11.992 -0.828 -11.563 1.00 86.25 82 MET A CA 1
ATOM 671 C C . MET A 1 82 ? 10.820 -0.661 -10.588 1.00 86.25 82 MET A C 1
ATOM 673 O O . MET A 1 82 ? 10.381 -1.645 -9.986 1.00 86.25 82 MET A O 1
ATOM 677 N N . PRO A 1 83 ? 10.325 0.572 -10.377 1.00 87.38 83 PRO A N 1
ATOM 678 C CA . PRO A 1 83 ? 9.419 0.857 -9.273 1.00 87.38 83 PRO A CA 1
ATOM 679 C C . PRO A 1 83 ? 8.016 0.300 -9.489 1.00 87.38 83 PRO A C 1
ATOM 681 O O . PRO A 1 83 ? 7.322 0.020 -8.528 1.00 87.38 83 PRO A O 1
ATOM 684 N N . LEU A 1 84 ? 7.568 0.140 -10.732 1.00 90.50 84 LEU A N 1
ATOM 685 C CA . LEU A 1 84 ? 6.139 0.071 -11.044 1.00 90.50 84 LEU A CA 1
ATOM 686 C C . LEU A 1 84 ? 5.574 -1.353 -10.890 1.00 90.50 84 LEU A C 1
ATOM 688 O O . LEU A 1 84 ? 5.324 -2.032 -11.889 1.00 90.50 84 LEU A O 1
ATOM 692 N N . GLY A 1 85 ? 5.427 -1.822 -9.648 1.00 90.31 85 GLY A N 1
ATOM 693 C CA . GLY A 1 85 ? 5.079 -3.212 -9.318 1.00 90.31 85 GLY A CA 1
ATOM 694 C C . GLY A 1 85 ? 3.612 -3.461 -8.967 1.00 90.31 85 GLY A C 1
ATOM 695 O O . GLY A 1 85 ? 3.095 -4.547 -9.234 1.00 90.31 85 GLY A O 1
ATOM 696 N N . LEU A 1 86 ? 2.916 -2.476 -8.397 1.00 95.50 86 LEU A N 1
ATOM 697 C CA . LEU A 1 86 ? 1.545 -2.636 -7.895 1.00 95.50 86 LEU A CA 1
ATOM 698 C C . LEU A 1 86 ? 0.600 -1.544 -8.400 1.00 95.50 86 LEU A C 1
ATOM 700 O O . LEU A 1 86 ? 1.028 -0.519 -8.928 1.00 95.50 86 LEU A O 1
ATOM 704 N N . ARG A 1 87 ? -0.701 -1.774 -8.205 1.00 96.19 87 ARG A N 1
ATOM 705 C CA . ARG A 1 87 ? -1.772 -0.776 -8.334 1.00 96.19 87 ARG A CA 1
ATOM 706 C C . ARG A 1 87 ? -2.175 -0.234 -6.968 1.00 96.19 87 ARG A C 1
ATOM 708 O O . ARG A 1 87 ? -2.130 -0.947 -5.967 1.00 96.19 87 ARG A O 1
ATOM 715 N N . TRP A 1 88 ? -2.700 0.989 -6.935 1.00 94.94 88 TRP A N 1
ATOM 716 C CA . TRP A 1 88 ? -3.207 1.595 -5.698 1.00 94.94 88 TRP A CA 1
ATOM 717 C C . TRP A 1 88 ? -4.325 0.783 -5.031 1.00 94.94 88 TRP A C 1
ATOM 719 O O . TRP A 1 88 ? -4.369 0.681 -3.810 1.00 94.94 88 TRP A O 1
ATOM 729 N N . THR A 1 89 ? -5.192 0.147 -5.821 1.00 94.50 89 THR A N 1
ATOM 730 C CA . THR A 1 89 ? -6.265 -0.722 -5.307 1.00 94.50 89 THR A CA 1
ATOM 731 C C . THR A 1 89 ? -5.744 -2.020 -4.687 1.00 94.50 89 THR A C 1
ATOM 733 O O . THR A 1 89 ? -6.380 -2.571 -3.793 1.00 94.50 89 THR A O 1
ATOM 736 N N . GLU A 1 90 ? -4.586 -2.512 -5.131 1.00 96.50 90 GLU A N 1
ATOM 737 C CA . GLU A 1 90 ? -3.930 -3.687 -4.547 1.00 96.50 90 GLU A CA 1
ATOM 738 C C . GLU A 1 90 ? -3.256 -3.327 -3.227 1.00 96.50 90 GLU A C 1
ATOM 740 O O . GLU A 1 90 ? -3.395 -4.063 -2.252 1.00 96.50 90 GLU A O 1
ATOM 745 N N . LEU A 1 91 ? -2.585 -2.171 -3.172 1.00 95.56 91 LEU A N 1
ATOM 746 C CA . LEU A 1 91 ? -2.024 -1.644 -1.930 1.00 95.56 91 LEU A CA 1
ATOM 747 C C . LEU A 1 91 ? -3.108 -1.395 -0.883 1.00 95.56 91 LEU A C 1
ATOM 749 O O . LEU A 1 91 ? -2.923 -1.774 0.270 1.00 95.56 91 LEU A O 1
ATOM 753 N N . ASP A 1 92 ? -4.231 -0.785 -1.268 1.00 94.38 92 ASP A N 1
ATOM 754 C CA . ASP A 1 92 ? -5.360 -0.585 -0.360 1.00 94.38 92 ASP A CA 1
ATOM 755 C C . ASP A 1 92 ? -5.854 -1.924 0.206 1.00 94.38 92 ASP A C 1
ATOM 757 O O . ASP A 1 92 ? -5.910 -2.121 1.419 1.00 94.38 92 ASP A O 1
ATOM 761 N N . LEU A 1 93 ? -6.118 -2.891 -0.675 1.00 94.12 93 LEU A N 1
ATOM 762 C CA . LEU A 1 93 ? -6.613 -4.213 -0.306 1.00 94.12 93 LEU A CA 1
ATOM 763 C C . LEU A 1 93 ? -5.663 -4.968 0.642 1.00 94.12 93 LEU A C 1
ATOM 765 O O . LEU A 1 93 ? -6.102 -5.524 1.653 1.00 94.12 93 LEU A O 1
ATOM 769 N N . ILE A 1 94 ? -4.368 -5.002 0.319 1.00 93.38 94 ILE A N 1
ATOM 770 C CA . ILE A 1 94 ? -3.354 -5.702 1.119 1.00 93.38 94 ILE A CA 1
ATOM 771 C C . ILE A 1 94 ? -3.097 -4.955 2.431 1.00 93.38 94 ILE A C 1
ATOM 773 O O . ILE A 1 94 ? -3.006 -5.585 3.484 1.00 93.38 94 ILE A O 1
ATOM 777 N N . GLY A 1 95 ? -3.047 -3.621 2.396 1.00 92.44 95 GLY A N 1
ATOM 778 C CA . GLY A 1 95 ? -2.880 -2.778 3.579 1.00 92.44 95 GLY A CA 1
ATOM 779 C C . GLY A 1 95 ? -3.994 -2.984 4.605 1.00 92.44 95 GLY A C 1
ATOM 780 O O . GLY A 1 95 ? -3.710 -3.151 5.791 1.00 92.44 95 GLY A O 1
ATOM 781 N N . ARG A 1 96 ? -5.250 -3.100 4.152 1.00 90.94 96 ARG A N 1
ATOM 782 C CA . ARG A 1 96 ? -6.395 -3.446 5.014 1.00 90.94 96 ARG A CA 1
ATOM 783 C C . ARG A 1 96 ? -6.243 -4.814 5.674 1.00 90.94 96 ARG A C 1
ATOM 785 O O . ARG A 1 96 ? -6.551 -4.945 6.855 1.00 90.94 96 ARG A O 1
ATOM 792 N N . CYS A 1 97 ? -5.756 -5.821 4.946 1.00 91.38 97 CYS A N 1
ATOM 793 C CA . CYS A 1 97 ? -5.503 -7.146 5.523 1.00 91.38 97 CYS A CA 1
ATOM 794 C C . CYS A 1 97 ? -4.390 -7.100 6.576 1.00 91.38 97 CYS A C 1
ATOM 796 O O . CYS A 1 97 ? -4.563 -7.641 7.664 1.00 91.38 97 CYS A O 1
ATOM 798 N N . ALA A 1 98 ? -3.288 -6.404 6.285 1.00 88.56 98 ALA A N 1
ATOM 799 C CA . ALA A 1 98 ? -2.166 -6.276 7.212 1.00 88.56 98 ALA A CA 1
ATOM 800 C C . ALA A 1 98 ? -2.562 -5.535 8.503 1.00 88.56 98 ALA A C 1
ATOM 802 O O . ALA A 1 98 ? -2.157 -5.925 9.601 1.00 88.56 98 ALA A O 1
ATOM 803 N N . ALA A 1 99 ? -3.390 -4.495 8.379 1.00 86.62 99 ALA A N 1
ATOM 804 C CA . ALA A 1 99 ? -3.920 -3.743 9.513 1.00 86.62 99 ALA A CA 1
ATOM 805 C C . ALA A 1 99 ? -4.915 -4.555 10.356 1.00 86.62 99 ALA A C 1
ATOM 807 O O . ALA A 1 99 ? -5.001 -4.345 11.565 1.00 86.62 99 ALA A O 1
ATOM 808 N N . TRP A 1 100 ? -5.644 -5.497 9.745 1.00 83.69 100 TRP A N 1
ATOM 809 C CA . TRP A 1 100 ? -6.666 -6.294 10.429 1.00 83.69 100 TRP A CA 1
ATOM 810 C C . TRP A 1 100 ? -6.110 -7.073 11.630 1.00 83.69 100 TRP A C 1
ATOM 812 O O . TRP A 1 100 ? -6.720 -7.078 12.697 1.00 83.69 100 TRP A O 1
ATOM 822 N N . ASP A 1 101 ? -4.934 -7.684 11.475 1.00 74.75 101 ASP A N 1
ATOM 823 C CA . ASP A 1 101 ? -4.286 -8.473 12.533 1.00 74.75 101 ASP A CA 1
ATOM 824 C C . ASP A 1 101 ? -3.301 -7.658 13.381 1.00 74.75 101 ASP A C 1
ATOM 826 O O . ASP A 1 101 ? -2.757 -8.174 14.360 1.00 74.75 101 ASP A O 1
ATOM 830 N N . THR A 1 102 ? -3.070 -6.388 13.030 1.00 76.19 102 THR A N 1
ATOM 831 C CA . THR A 1 102 ? -2.036 -5.558 13.656 1.00 76.19 102 THR A CA 1
ATOM 832 C C . THR A 1 102 ? -2.640 -4.276 14.236 1.00 76.19 102 THR A C 1
ATOM 834 O O . THR A 1 102 ? -2.563 -3.218 13.611 1.00 76.19 102 THR A O 1
ATOM 837 N N . PRO A 1 103 ? -3.201 -4.313 15.465 1.00 66.62 103 PRO A N 1
ATOM 838 C CA . PRO A 1 103 ? -3.936 -3.189 16.055 1.00 66.62 103 PRO A CA 1
ATOM 839 C C . PRO A 1 103 ? -3.184 -1.853 16.144 1.00 66.62 103 PRO A C 1
ATOM 841 O O . PRO A 1 103 ? -3.822 -0.818 16.311 1.00 66.62 103 PRO A O 1
ATOM 844 N N . GLY A 1 104 ? -1.848 -1.845 16.063 1.00 70.44 104 GLY A N 1
ATOM 845 C CA . GLY A 1 104 ? -1.055 -0.609 16.061 1.00 70.44 104 GLY A CA 1
ATOM 846 C C . GLY A 1 104 ? -0.542 -0.151 14.702 1.00 70.44 104 GLY A C 1
ATOM 847 O O . GLY A 1 104 ? 0.245 0.789 14.674 1.00 70.44 104 GLY A O 1
ATOM 848 N N . LEU A 1 105 ? -0.949 -0.794 13.608 1.00 77.44 105 LEU A N 1
ATOM 849 C CA . LEU A 1 105 ? -0.653 -0.358 12.246 1.00 77.44 105 LEU A CA 1
ATOM 850 C C . LEU A 1 105 ? -1.978 -0.078 11.523 1.00 77.44 105 LEU A C 1
ATOM 852 O O . LEU A 1 105 ? -2.514 -0.973 10.872 1.00 77.44 105 LEU A O 1
ATOM 856 N N . PRO A 1 106 ? -2.549 1.134 11.655 1.00 82.19 106 PRO A N 1
ATOM 857 C CA . PRO A 1 106 ? -3.797 1.462 10.984 1.00 82.19 106 PRO A CA 1
ATOM 858 C C . PRO A 1 106 ? -3.610 1.522 9.467 1.00 82.19 106 PRO A C 1
ATOM 860 O O . PRO A 1 106 ? -2.500 1.685 8.952 1.00 82.19 106 PRO A O 1
ATOM 863 N N . HIS A 1 107 ? -4.728 1.436 8.752 1.00 85.44 107 HIS A N 1
ATOM 864 C CA . HIS A 1 107 ? -4.785 1.641 7.312 1.00 85.44 107 HIS A CA 1
ATOM 865 C C . HIS A 1 107 ? -5.802 2.744 6.977 1.00 85.44 107 HIS A C 1
ATOM 867 O O . HIS A 1 107 ? -6.919 2.679 7.491 1.00 85.44 107 HIS A O 1
ATOM 873 N N . PRO A 1 108 ? -5.461 3.730 6.123 1.00 87.94 108 PRO A N 1
ATOM 874 C CA . PRO A 1 108 ? -4.146 3.967 5.512 1.00 87.94 108 PRO A CA 1
ATOM 875 C C . PRO A 1 108 ? -3.092 4.371 6.555 1.00 87.94 108 PRO A C 1
ATOM 877 O O . PRO A 1 108 ? -3.382 5.138 7.468 1.00 87.94 108 PRO A O 1
ATOM 880 N N . GLY A 1 109 ? -1.865 3.865 6.422 1.00 86.00 109 GLY A N 1
ATOM 881 C CA . GLY A 1 109 ? -0.804 4.075 7.413 1.00 86.00 109 GLY A CA 1
ATOM 882 C C . GLY A 1 109 ? 0.575 3.696 6.885 1.00 86.00 109 GLY A C 1
ATOM 883 O O . GLY A 1 109 ? 0.868 3.896 5.708 1.00 86.00 109 GLY A O 1
ATOM 884 N N . VAL A 1 110 ? 1.429 3.123 7.738 1.00 85.94 110 VAL A N 1
ATOM 885 C CA . VAL A 1 110 ? 2.844 2.862 7.404 1.00 85.94 110 VAL A CA 1
ATOM 886 C C . VAL A 1 110 ? 3.027 2.043 6.124 1.00 85.94 110 VAL A C 1
ATOM 888 O O . VAL A 1 110 ? 3.922 2.337 5.337 1.00 85.94 110 VAL A O 1
ATOM 891 N N . ALA A 1 111 ? 2.154 1.059 5.883 1.00 90.19 111 ALA A N 1
ATOM 892 C CA . ALA A 1 111 ? 2.196 0.235 4.680 1.00 90.19 111 ALA A CA 1
ATOM 893 C C . ALA A 1 111 ? 2.025 1.090 3.423 1.00 90.19 111 ALA A C 1
ATOM 895 O O . ALA A 1 111 ? 2.794 0.964 2.478 1.00 90.19 111 ALA A O 1
ATOM 896 N N . VAL A 1 112 ? 1.068 2.019 3.438 1.00 91.88 112 VAL A N 1
ATOM 897 C CA . VAL A 1 112 ? 0.836 2.922 2.312 1.00 91.88 112 VAL A CA 1
ATOM 898 C C . VAL A 1 112 ? 2.039 3.834 2.104 1.00 91.88 112 VAL A C 1
ATOM 900 O O . VAL A 1 112 ? 2.552 3.895 0.996 1.00 91.88 112 VAL A O 1
ATOM 903 N N . ALA A 1 113 ? 2.550 4.480 3.151 1.00 88.50 113 ALA A N 1
ATOM 904 C CA . ALA A 1 113 ? 3.682 5.399 3.014 1.00 88.50 113 ALA A CA 1
ATOM 905 C C . ALA A 1 113 ? 4.969 4.723 2.506 1.00 88.50 113 ALA A C 1
ATOM 907 O O . ALA A 1 113 ? 5.692 5.307 1.703 1.00 88.50 113 ALA A O 1
ATOM 908 N N . LEU A 1 114 ? 5.247 3.497 2.960 1.00 89.25 114 LEU A N 1
ATOM 909 C CA . LEU A 1 114 ? 6.436 2.737 2.564 1.00 89.25 114 LEU A CA 1
ATOM 910 C C . LEU A 1 114 ? 6.295 2.039 1.207 1.00 89.25 114 LEU A C 1
ATOM 912 O O . LEU A 1 114 ? 7.297 1.712 0.580 1.00 89.25 114 LEU A O 1
ATOM 916 N N . LEU A 1 115 ? 5.079 1.739 0.757 1.00 93.31 115 LEU A N 1
ATOM 917 C CA . LEU A 1 115 ? 4.881 1.001 -0.493 1.00 93.31 115 LEU A CA 1
ATOM 918 C C . LEU A 1 115 ? 4.472 1.896 -1.657 1.00 93.31 115 LEU A C 1
ATOM 920 O O . LEU A 1 115 ? 4.653 1.501 -2.804 1.00 93.31 115 LEU A O 1
ATOM 924 N N . ALA A 1 116 ? 3.989 3.108 -1.386 1.00 91.62 116 ALA A N 1
ATOM 925 C CA . ALA A 1 116 ? 3.607 4.071 -2.409 1.00 91.62 116 ALA A CA 1
ATOM 926 C C . ALA A 1 116 ? 4.702 4.325 -3.472 1.00 91.62 116 ALA A C 1
ATOM 928 O O . ALA A 1 116 ? 4.339 4.424 -4.642 1.00 91.62 116 ALA A O 1
ATOM 929 N N . PRO A 1 117 ? 6.020 4.351 -3.154 1.00 89.88 117 PRO A N 1
ATOM 930 C CA . PRO A 1 117 ? 7.063 4.532 -4.173 1.00 89.88 117 PRO A CA 1
ATOM 931 C C . PRO A 1 117 ? 7.108 3.443 -5.257 1.00 89.88 117 PRO A C 1
ATOM 933 O O . PRO A 1 117 ? 7.765 3.626 -6.279 1.00 89.88 117 PRO A O 1
ATOM 936 N N . PHE A 1 118 ? 6.425 2.314 -5.044 1.00 93.56 118 PHE A N 1
ATOM 937 C CA . PHE A 1 118 ? 6.348 1.203 -5.991 1.00 93.56 118 PHE A CA 1
ATOM 938 C C . PHE A 1 118 ? 5.065 1.205 -6.847 1.00 93.56 118 PHE A C 1
ATOM 940 O O . PHE A 1 118 ? 4.707 0.196 -7.470 1.00 93.56 118 PHE A O 1
ATOM 947 N N . ILE A 1 119 ? 4.312 2.308 -6.825 1.00 94.00 119 ILE A N 1
ATOM 948 C CA . ILE A 1 119 ? 2.953 2.372 -7.368 1.00 94.00 119 ILE A CA 1
ATOM 949 C C . ILE A 1 119 ? 2.784 3.663 -8.162 1.00 94.00 119 ILE A C 1
ATOM 951 O O . ILE A 1 119 ? 2.725 4.745 -7.573 1.00 94.00 119 ILE A O 1
ATOM 955 N N . PRO A 1 120 ? 2.669 3.583 -9.495 1.00 93.12 120 PRO A N 1
ATOM 956 C CA . PRO A 1 120 ? 2.406 4.770 -10.280 1.00 93.12 120 PRO A CA 1
ATOM 957 C C . PRO A 1 120 ? 0.940 5.192 -10.172 1.00 93.12 120 PRO A C 1
ATOM 959 O O . PRO A 1 120 ? 0.052 4.387 -9.895 1.00 93.12 120 PRO A O 1
ATOM 962 N N . ILE A 1 121 ? 0.694 6.462 -10.462 1.00 93.06 121 ILE A N 1
ATOM 963 C CA . ILE A 1 121 ? -0.604 6.981 -10.879 1.00 93.06 121 ILE A CA 1
ATOM 964 C C . ILE A 1 121 ? -0.513 7.141 -12.394 1.00 93.06 121 ILE A C 1
ATOM 966 O O . ILE A 1 121 ? 0.258 7.969 -12.882 1.00 93.06 121 ILE A O 1
ATOM 970 N N . VAL A 1 122 ? -1.260 6.333 -13.142 1.00 93.50 122 VAL A N 1
ATOM 971 C CA . VAL A 1 122 ? -1.227 6.341 -14.613 1.00 93.50 122 VAL A CA 1
ATOM 972 C C . VAL A 1 122 ? -2.578 6.715 -15.217 1.00 93.50 122 VAL A C 1
ATOM 974 O O . VAL A 1 122 ? -3.547 6.992 -14.505 1.00 93.50 122 VAL A O 1
ATOM 977 N N . GLU A 1 123 ? -2.655 6.778 -16.548 1.00 90.62 123 GLU A N 1
ATOM 978 C CA . GLU A 1 123 ? -3.912 7.060 -17.236 1.00 90.62 123 GLU A CA 1
ATOM 979 C C . GLU A 1 123 ? -4.983 6.025 -16.849 1.00 90.62 123 GLU A C 1
ATOM 981 O O . GLU A 1 123 ? -4.776 4.815 -16.950 1.00 90.62 123 GLU A O 1
ATOM 986 N N . GLY A 1 124 ? -6.146 6.517 -16.414 1.00 88.88 124 GLY A N 1
ATOM 987 C CA . GLY A 1 124 ? -7.276 5.689 -15.992 1.00 88.88 124 GLY A CA 1
ATOM 988 C C . GLY A 1 124 ? -7.305 5.331 -14.503 1.00 88.88 124 GLY A C 1
ATOM 989 O O . GLY A 1 124 ? -8.327 4.815 -14.053 1.00 88.88 124 GLY A O 1
ATOM 990 N N . ASP A 1 125 ? -6.255 5.634 -13.732 1.00 93.25 125 ASP A N 1
ATOM 991 C CA . ASP A 1 125 ? -6.288 5.475 -12.275 1.00 93.25 125 ASP A CA 1
ATOM 992 C C . ASP A 1 125 ? -7.148 6.550 -11.593 1.00 93.25 125 ASP A C 1
ATOM 994 O O . ASP A 1 125 ? -7.253 7.697 -12.041 1.00 93.25 125 ASP A O 1
ATOM 998 N N . ASP A 1 126 ? -7.705 6.192 -10.434 1.00 89.88 126 ASP A N 1
ATOM 999 C CA . ASP A 1 126 ? -8.292 7.154 -9.504 1.00 89.88 126 ASP A CA 1
ATOM 1000 C C . ASP A 1 126 ? -7.177 7.876 -8.729 1.00 89.88 126 ASP A C 1
ATOM 1002 O O . ASP A 1 126 ? -6.775 7.489 -7.627 1.00 89.88 126 ASP A O 1
ATOM 1006 N N . ALA A 1 127 ? -6.656 8.946 -9.333 1.00 88.94 127 ALA A N 1
ATOM 1007 C CA . ALA A 1 127 ? -5.643 9.794 -8.711 1.00 88.94 127 ALA A CA 1
ATOM 1008 C C . ALA A 1 127 ? -6.131 10.420 -7.391 1.00 88.94 127 ALA A C 1
ATOM 1010 O O . ALA A 1 127 ? -5.326 10.654 -6.490 1.00 88.94 127 ALA A O 1
ATOM 1011 N N . GLY A 1 128 ? -7.439 10.672 -7.258 1.00 84.81 128 GLY A N 1
ATOM 1012 C CA . GLY A 1 128 ? -8.028 11.201 -6.032 1.00 84.81 128 GLY A CA 1
ATOM 1013 C C . GLY A 1 128 ? -7.871 10.218 -4.877 1.00 84.81 128 GLY A C 1
ATOM 1014 O O . GLY A 1 128 ? -7.388 10.600 -3.813 1.00 84.81 128 GLY A O 1
ATOM 1015 N N . MET A 1 129 ? -8.192 8.942 -5.110 1.00 85.81 129 MET A N 1
ATOM 1016 C CA . MET A 1 129 ? -7.989 7.860 -4.143 1.00 85.81 129 MET A CA 1
ATOM 1017 C C . MET A 1 129 ? -6.509 7.691 -3.771 1.00 85.81 129 MET A C 1
ATOM 1019 O O . MET A 1 129 ? -6.189 7.587 -2.588 1.00 85.81 129 MET A O 1
ATOM 1023 N N . ALA A 1 130 ? -5.602 7.694 -4.751 1.00 88.62 130 ALA A N 1
ATOM 1024 C CA . ALA A 1 130 ? -4.163 7.565 -4.510 1.00 88.62 130 ALA A CA 1
ATOM 1025 C C . ALA A 1 130 ? -3.619 8.674 -3.589 1.00 88.62 130 ALA A C 1
ATOM 1027 O O . ALA A 1 130 ? -3.011 8.396 -2.551 1.00 88.62 130 ALA A O 1
ATOM 1028 N N . ILE A 1 131 ? -3.904 9.936 -3.933 1.00 84.38 131 ILE A N 1
ATOM 1029 C CA . ILE A 1 131 ? -3.501 11.112 -3.147 1.00 84.38 131 ILE A CA 1
ATOM 1030 C C . ILE A 1 131 ? -4.101 11.041 -1.745 1.00 84.38 131 ILE A C 1
ATOM 1032 O O . ILE A 1 131 ? -3.406 11.272 -0.756 1.00 84.38 131 ILE A O 1
ATOM 1036 N N . ALA A 1 132 ? -5.381 10.688 -1.656 1.00 81.62 132 ALA A N 1
ATOM 1037 C CA . ALA A 1 132 ? -6.099 10.546 -0.405 1.00 81.62 132 ALA A CA 1
ATOM 1038 C C . ALA A 1 132 ? -5.409 9.530 0.526 1.00 81.62 132 ALA A C 1
ATOM 1040 O O . ALA A 1 132 ? -5.026 9.886 1.644 1.00 81.62 132 ALA A O 1
ATOM 1041 N N . LEU A 1 133 ? -5.184 8.296 0.054 1.00 87.06 133 LEU A N 1
ATOM 1042 C CA . LEU A 1 133 ? -4.512 7.234 0.813 1.00 87.06 133 LEU A CA 1
ATOM 1043 C C . LEU A 1 133 ? -3.145 7.689 1.337 1.00 87.06 133 LEU A C 1
ATOM 1045 O O . LEU A 1 133 ? -2.850 7.520 2.522 1.00 87.06 133 LEU A O 1
ATOM 1049 N N . LEU A 1 134 ? -2.330 8.301 0.475 1.00 85.81 134 LEU A N 1
ATOM 1050 C CA . LEU A 1 134 ? -1.001 8.772 0.850 1.00 85.81 134 LEU A CA 1
ATOM 1051 C C . LEU A 1 134 ? -1.054 9.894 1.889 1.00 85.81 134 LEU A C 1
ATOM 1053 O O . LEU A 1 134 ? -0.338 9.847 2.887 1.00 85.81 134 LEU A O 1
ATOM 1057 N N . GLN A 1 135 ? -1.911 10.894 1.687 1.00 81.50 135 GLN A N 1
ATOM 1058 C CA . GLN A 1 135 ? -2.074 11.992 2.636 1.00 81.50 135 GLN A CA 1
ATOM 1059 C C . GLN A 1 135 ? -2.515 11.484 4.016 1.00 81.50 135 GLN A C 1
ATOM 1061 O O . GLN A 1 135 ? -2.024 11.968 5.035 1.00 81.50 135 GLN A O 1
ATOM 1066 N N . ALA A 1 136 ? -3.420 10.501 4.064 1.00 80.75 136 ALA A N 1
ATOM 1067 C CA . ALA A 1 136 ? -3.839 9.866 5.313 1.00 80.75 136 ALA A CA 1
ATOM 1068 C C . ALA A 1 136 ? -2.682 9.132 5.999 1.00 80.75 136 ALA A C 1
ATOM 1070 O O . ALA A 1 136 ? -2.461 9.325 7.194 1.00 80.75 136 ALA A O 1
ATOM 1071 N N . ALA A 1 137 ? -1.910 8.360 5.235 1.00 85.81 137 ALA A N 1
ATOM 1072 C CA . ALA A 1 137 ? -0.748 7.648 5.746 1.00 85.81 137 ALA A CA 1
ATOM 1073 C C . ALA A 1 137 ? 0.319 8.594 6.321 1.00 85.81 137 ALA A C 1
ATOM 1075 O O . ALA A 1 137 ? 0.829 8.364 7.417 1.00 85.81 137 ALA A O 1
ATOM 1076 N N . LEU A 1 138 ? 0.632 9.678 5.607 1.00 79.75 138 LEU A N 1
ATOM 1077 C CA . LEU A 1 138 ? 1.643 10.650 6.025 1.00 79.75 138 LEU A CA 1
ATOM 1078 C C . LEU A 1 138 ? 1.210 11.468 7.243 1.00 79.75 138 LEU A C 1
ATOM 1080 O O . LEU A 1 138 ? 2.048 11.749 8.096 1.00 79.75 138 LEU A O 1
ATOM 1084 N N . ARG A 1 139 ? -0.080 11.807 7.374 1.00 78.06 139 ARG A N 1
ATOM 1085 C CA . ARG A 1 139 ? -0.606 12.426 8.603 1.00 78.06 139 ARG A CA 1
ATOM 1086 C C . ARG A 1 139 ? -0.420 11.519 9.812 1.00 78.06 139 ARG A C 1
ATOM 1088 O O . ARG A 1 139 ? 0.120 11.966 10.816 1.00 78.06 139 ARG A O 1
ATOM 1095 N N . HIS A 1 140 ? -0.777 10.242 9.681 1.00 77.88 140 HIS A N 1
ATOM 1096 C CA . HIS A 1 140 ? -0.607 9.278 10.766 1.00 77.88 140 HIS A CA 1
ATOM 1097 C C . HIS A 1 140 ? 0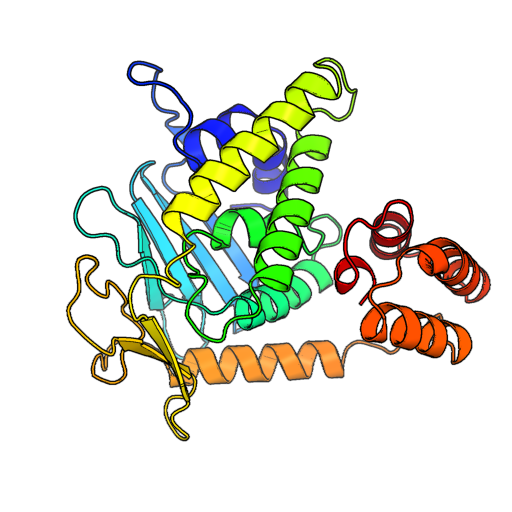.863 9.148 11.203 1.00 77.88 140 HIS A C 1
ATOM 1099 O O . HIS A 1 140 ? 1.174 9.077 12.390 1.00 77.88 140 HIS A O 1
ATOM 1105 N N . ILE A 1 141 ? 1.785 9.165 10.240 1.00 77.44 141 ILE A N 1
ATOM 1106 C CA . ILE A 1 141 ? 3.226 9.172 10.510 1.00 77.44 141 ILE A CA 1
ATOM 1107 C C . ILE A 1 141 ? 3.663 10.455 11.220 1.00 77.44 141 ILE A C 1
ATOM 1109 O O . ILE A 1 141 ? 4.430 10.388 12.178 1.00 77.44 141 ILE A O 1
ATOM 1113 N N . ALA A 1 142 ? 3.184 11.615 10.768 1.00 74.12 142 ALA A N 1
ATOM 1114 C CA . ALA A 1 142 ? 3.519 12.898 11.374 1.00 74.12 142 ALA A CA 1
ATOM 1115 C C . ALA A 1 142 ? 3.052 12.973 12.837 1.00 74.12 142 ALA A C 1
ATOM 1117 O O . ALA A 1 142 ? 3.820 13.392 13.699 1.00 74.12 142 ALA A O 1
ATOM 1118 N N . GLU A 1 143 ? 1.840 12.496 13.130 1.00 74.31 143 GLU A N 1
ATOM 1119 C CA . GLU A 1 143 ? 1.303 12.390 14.494 1.00 74.31 143 GLU A CA 1
ATOM 1120 C C . GLU A 1 143 ? 2.140 11.455 15.376 1.00 74.31 143 GLU A C 1
ATOM 1122 O O . GLU A 1 143 ? 2.418 11.769 16.532 1.00 74.31 143 GLU A O 1
ATOM 1127 N N . ALA A 1 144 ? 2.583 10.316 14.834 1.00 73.19 144 ALA A N 1
ATOM 1128 C CA . ALA A 1 144 ? 3.434 9.378 15.561 1.00 73.19 144 ALA A CA 1
ATOM 1129 C C . ALA A 1 144 ? 4.846 9.932 15.835 1.00 73.19 144 ALA A C 1
ATOM 1131 O O . ALA A 1 144 ? 5.454 9.577 16.846 1.00 73.19 144 ALA A O 1
ATOM 1132 N N . ALA A 1 145 ? 5.370 10.783 14.948 1.00 68.56 145 ALA A N 1
ATOM 1133 C CA . ALA A 1 145 ? 6.702 11.377 15.064 1.00 68.56 145 ALA A CA 1
ATOM 1134 C C . ALA A 1 145 ? 6.754 12.630 15.965 1.00 68.56 145 ALA A C 1
ATOM 1136 O O . ALA A 1 145 ? 7.826 12.960 16.471 1.00 68.56 145 ALA A O 1
ATOM 1137 N N . ASP A 1 146 ? 5.627 13.317 16.187 1.00 66.00 146 ASP A N 1
ATOM 1138 C CA . ASP A 1 146 ? 5.507 14.455 17.118 1.00 66.00 146 ASP A CA 1
ATOM 1139 C C . ASP A 1 146 ? 4.227 14.362 17.979 1.00 66.00 146 ASP A C 1
ATOM 1141 O O . ASP A 1 146 ? 3.315 15.185 17.852 1.00 66.00 146 ASP A O 1
ATOM 1145 N N . PRO A 1 147 ? 4.134 13.372 18.889 1.00 61.16 147 PRO A N 1
ATOM 1146 C CA . PRO A 1 147 ? 2.911 13.107 19.653 1.00 61.16 147 PRO A CA 1
ATOM 1147 C C . PRO A 1 147 ? 2.549 14.213 20.658 1.00 61.16 147 PRO A C 1
ATOM 1149 O O . PRO A 1 147 ? 1.427 14.244 21.162 1.00 61.16 147 PRO A O 1
ATOM 1152 N N . TYR A 1 148 ? 3.488 15.110 20.976 1.00 60.66 148 TYR A N 1
ATOM 1153 C CA . TYR A 1 148 ? 3.299 16.202 21.937 1.00 60.66 148 TYR A CA 1
ATOM 1154 C C . TYR A 1 148 ? 3.204 17.581 21.271 1.00 60.66 148 TYR A C 1
ATOM 1156 O O . TYR A 1 148 ? 3.021 18.580 21.970 1.00 60.66 148 TYR A O 1
ATOM 1164 N N . GLY A 1 149 ? 3.300 17.650 19.938 1.00 59.34 149 GLY A N 1
ATOM 1165 C CA . GLY A 1 149 ? 3.274 18.905 19.189 1.00 59.34 149 GLY A CA 1
ATOM 1166 C C . GLY A 1 149 ? 4.407 19.857 19.578 1.00 59.34 149 GLY A C 1
ATOM 1167 O O . GLY A 1 149 ? 4.260 21.073 19.427 1.00 59.34 149 GLY A O 1
ATOM 1168 N N . GLU A 1 150 ? 5.515 19.331 20.112 1.00 53.56 150 GLU A N 1
ATOM 1169 C CA . GLU A 1 150 ? 6.641 20.123 20.623 1.00 53.56 150 GLU A CA 1
ATOM 1170 C C . GLU A 1 150 ? 7.309 20.927 19.506 1.00 53.56 150 GLU A C 1
ATOM 1172 O O . GLU A 1 150 ? 7.876 21.995 19.750 1.00 53.56 150 GLU A O 1
ATOM 1177 N N . PHE A 1 151 ? 7.181 20.461 18.263 1.00 50.19 151 PHE A N 1
ATOM 1178 C CA . PHE A 1 151 ? 7.704 21.136 17.084 1.00 50.19 151 PHE A CA 1
ATOM 1179 C C . PHE A 1 151 ? 6.632 21.965 16.354 1.00 50.19 151 PHE A C 1
ATOM 1181 O O . PHE A 1 151 ? 6.923 22.589 15.329 1.00 50.19 151 PHE A O 1
ATOM 1188 N N . GLY A 1 152 ? 5.413 22.025 16.898 1.00 41.94 152 GLY A N 1
ATOM 1189 C CA . GLY A 1 152 ? 4.277 22.777 16.381 1.00 41.94 152 GLY A CA 1
ATOM 1190 C C . GLY A 1 152 ? 3.657 22.162 15.125 1.00 41.94 152 GLY A C 1
ATOM 1191 O O . GLY A 1 152 ? 4.343 21.646 14.241 1.00 41.94 152 GLY A O 1
ATOM 1192 N N . THR A 1 153 ? 2.337 22.317 14.990 1.00 43.06 153 THR A N 1
ATOM 1193 C CA . THR A 1 153 ? 1.564 21.888 13.811 1.00 43.06 153 THR A CA 1
ATOM 1194 C C . THR A 1 153 ? 2.147 22.416 12.501 1.00 43.06 153 THR A C 1
ATOM 1196 O O . THR A 1 153 ? 2.010 21.759 11.487 1.00 43.06 153 THR A O 1
ATOM 1199 N N . ALA A 1 154 ? 2.858 23.548 12.502 1.00 37.59 154 ALA A N 1
ATOM 1200 C CA . ALA A 1 154 ? 3.513 24.100 11.317 1.00 37.59 154 ALA A CA 1
ATOM 1201 C C . ALA A 1 154 ? 4.774 23.334 10.856 1.00 37.59 154 ALA A C 1
ATOM 1203 O O . ALA A 1 154 ? 5.038 23.305 9.656 1.00 37.59 154 ALA A O 1
ATOM 1204 N N . SER A 1 155 ? 5.551 22.699 11.749 1.00 40.47 155 SER A N 1
ATOM 1205 C CA . SER A 1 155 ? 6.719 21.899 11.323 1.00 40.47 155 SER A CA 1
ATOM 1206 C C . SER A 1 155 ? 6.335 20.461 10.956 1.00 40.47 155 SER A C 1
ATOM 1208 O O . SER A 1 155 ? 6.914 19.895 10.027 1.00 40.47 155 SER A O 1
ATOM 1210 N N . ALA A 1 156 ? 5.296 19.923 11.604 1.00 41.50 156 ALA A N 1
ATOM 1211 C CA . ALA A 1 156 ? 4.658 18.664 11.234 1.00 41.50 156 ALA A CA 1
ATOM 1212 C C . ALA A 1 156 ? 3.728 18.793 10.012 1.00 41.50 156 ALA A C 1
ATOM 1214 O O . ALA A 1 156 ? 3.555 17.806 9.317 1.00 41.50 156 ALA A O 1
ATOM 1215 N N . ALA A 1 157 ? 3.173 19.974 9.699 1.00 40.53 157 ALA A N 1
ATOM 1216 C CA . ALA A 1 157 ? 2.395 20.221 8.473 1.00 40.53 157 ALA A CA 1
ATOM 1217 C C . ALA A 1 157 ? 3.275 20.553 7.255 1.00 40.53 157 ALA A C 1
ATOM 1219 O O . ALA A 1 157 ? 2.907 20.228 6.133 1.00 40.53 157 ALA A O 1
ATOM 1220 N N . GLY A 1 158 ? 4.459 21.149 7.450 1.00 44.97 158 GLY A N 1
ATOM 1221 C CA . GLY A 1 158 ? 5.352 21.511 6.339 1.00 44.97 158 GLY A CA 1
ATOM 1222 C C . GLY A 1 158 ? 6.155 20.346 5.743 1.00 44.97 158 GLY A C 1
ATOM 1223 O O . GLY A 1 158 ? 6.571 20.410 4.587 1.00 44.97 158 GLY A O 1
ATOM 1224 N N . LEU A 1 159 ? 6.382 19.279 6.515 1.00 52.47 159 LEU A N 1
ATOM 1225 C CA . LEU A 1 159 ? 7.063 18.071 6.041 1.00 52.47 159 LEU A CA 1
ATOM 1226 C C . LEU A 1 159 ? 6.167 17.247 5.089 1.00 52.47 159 LEU A C 1
ATOM 1228 O O . LEU A 1 159 ? 6.608 17.001 3.967 1.00 52.47 159 LEU A O 1
ATOM 1232 N N . PRO A 1 160 ? 4.919 16.881 5.448 1.00 55.41 160 PRO A N 1
ATOM 1233 C CA . PRO A 1 160 ? 3.995 16.160 4.579 1.00 55.41 160 PRO A CA 1
ATOM 1234 C C . PRO A 1 160 ? 3.773 16.841 3.238 1.00 55.41 160 PRO A C 1
ATOM 1236 O O . PRO A 1 160 ? 3.819 16.149 2.238 1.00 55.41 160 PRO A O 1
ATOM 1239 N N . ASP A 1 161 ? 3.606 18.162 3.169 1.00 57.03 161 ASP A N 1
ATOM 1240 C CA . ASP A 1 161 ? 3.299 18.822 1.893 1.00 57.03 161 ASP A CA 1
ATOM 1241 C C . ASP A 1 161 ? 4.467 18.756 0.901 1.00 57.03 161 ASP A C 1
ATOM 1243 O O . ASP A 1 161 ? 4.267 18.447 -0.274 1.00 57.03 161 ASP A O 1
ATOM 1247 N N . ARG A 1 162 ? 5.708 18.958 1.371 1.00 61.59 162 ARG A N 1
ATOM 1248 C CA . ARG A 1 162 ? 6.898 18.797 0.523 1.00 61.59 162 ARG A CA 1
ATOM 1249 C C . ARG A 1 162 ? 7.137 17.331 0.160 1.00 61.59 162 ARG A C 1
ATOM 1251 O O . ARG A 1 162 ? 7.490 17.059 -0.981 1.00 61.59 162 ARG A O 1
ATOM 1258 N N . TYR A 1 163 ? 6.922 16.393 1.088 1.00 64.50 163 TYR A N 1
ATOM 1259 C CA . TYR A 1 163 ? 7.030 14.958 0.796 1.00 64.50 163 TYR A CA 1
ATOM 1260 C C . TYR A 1 163 ? 5.968 14.484 -0.183 1.00 64.50 163 TYR A C 1
ATOM 1262 O O . TYR A 1 163 ? 6.298 13.758 -1.110 1.00 64.50 163 TYR A O 1
ATOM 1270 N N . VAL A 1 164 ? 4.717 14.912 -0.012 1.00 64.81 164 VAL A N 1
ATOM 1271 C CA . VAL A 1 164 ? 3.620 14.645 -0.943 1.00 64.81 164 VAL A CA 1
ATOM 1272 C C . VAL A 1 164 ? 3.974 15.230 -2.297 1.00 64.81 164 VAL A C 1
ATOM 1274 O O . VAL A 1 164 ? 3.834 14.534 -3.290 1.00 64.81 164 VAL A O 1
ATOM 1277 N N . GLN A 1 165 ? 4.479 16.462 -2.365 1.00 68.44 165 GLN A N 1
ATOM 1278 C CA . GLN A 1 165 ? 4.854 17.061 -3.640 1.00 68.44 165 GLN A CA 1
ATOM 1279 C C . GLN A 1 165 ? 5.988 16.285 -4.329 1.00 68.44 165 GLN A C 1
ATOM 1281 O O . GLN A 1 165 ? 5.815 15.876 -5.473 1.00 68.44 165 GLN A O 1
ATOM 1286 N N . THR A 1 166 ? 7.098 16.008 -3.638 1.00 67.81 166 THR A N 1
ATOM 1287 C CA . THR A 1 166 ? 8.202 15.198 -4.186 1.00 67.81 166 THR A CA 1
ATOM 1288 C C . THR A 1 166 ? 7.732 13.797 -4.578 1.00 67.81 166 THR A C 1
ATOM 1290 O O . THR A 1 166 ? 8.110 13.283 -5.625 1.00 67.81 166 THR A O 1
ATOM 1293 N N . PHE A 1 167 ? 6.867 13.179 -3.776 1.00 70.56 167 PHE A N 1
ATOM 1294 C CA . PHE A 1 167 ? 6.280 11.884 -4.092 1.00 70.56 167 PHE A CA 1
ATOM 1295 C C . PHE A 1 167 ? 5.429 11.940 -5.365 1.00 70.56 167 PHE A C 1
ATOM 1297 O O . PHE A 1 167 ? 5.571 11.092 -6.244 1.00 70.56 167 PHE A O 1
ATOM 1304 N N . MET A 1 168 ? 4.551 12.938 -5.467 1.00 74.75 168 MET A N 1
ATOM 1305 C CA . MET A 1 168 ? 3.667 13.117 -6.614 1.00 74.75 168 MET A CA 1
ATOM 1306 C C . MET A 1 168 ? 4.469 13.400 -7.884 1.00 74.75 168 MET A C 1
ATOM 1308 O O . MET A 1 168 ? 4.131 12.863 -8.928 1.00 74.75 168 MET A O 1
ATOM 1312 N N . GLU A 1 169 ? 5.571 14.146 -7.801 1.00 74.88 169 GLU A N 1
ATOM 1313 C CA . GLU A 1 169 ? 6.486 14.358 -8.933 1.00 74.88 169 GLU A CA 1
ATOM 1314 C C . GLU A 1 169 ? 7.107 13.044 -9.452 1.00 74.88 169 GLU A C 1
ATOM 1316 O O . GLU A 1 169 ? 7.348 12.908 -10.655 1.00 74.88 169 GLU A O 1
ATOM 1321 N N . LEU A 1 170 ? 7.340 12.067 -8.566 1.00 76.06 170 LEU A N 1
ATOM 1322 C CA . LEU A 1 170 ? 7.928 10.768 -8.911 1.00 76.06 170 LEU A CA 1
ATOM 1323 C C . LEU A 1 170 ? 6.894 9.747 -9.402 1.00 76.06 170 LEU A C 1
ATOM 1325 O O . LEU A 1 170 ? 7.184 8.977 -10.317 1.00 76.06 170 LEU A O 1
ATOM 1329 N N . CYS A 1 171 ? 5.712 9.717 -8.785 1.00 81.88 171 CYS A N 1
ATOM 1330 C CA . CYS A 1 171 ? 4.735 8.646 -8.991 1.00 81.88 171 CYS A CA 1
ATOM 1331 C C . CYS A 1 171 ? 3.567 9.046 -9.900 1.00 81.88 171 CYS A C 1
ATOM 1333 O O . CYS A 1 171 ? 2.890 8.157 -10.413 1.00 81.88 171 CYS A O 1
ATOM 1335 N N . ASP A 1 172 ? 3.323 10.339 -10.139 1.00 88.88 172 ASP A N 1
ATOM 1336 C CA . ASP A 1 172 ? 2.353 10.788 -11.142 1.00 88.88 172 ASP A CA 1
ATOM 1337 C C . ASP A 1 172 ? 2.962 10.677 -12.543 1.00 88.88 172 ASP A C 1
ATOM 1339 O O . ASP A 1 172 ? 3.807 11.474 -12.948 1.00 88.88 172 ASP A O 1
ATOM 1343 N N . LEU A 1 173 ? 2.551 9.633 -13.262 1.00 90.25 173 LEU A N 1
ATOM 1344 C CA . LEU A 1 173 ? 3.024 9.274 -14.599 1.00 90.25 173 LEU A CA 1
ATOM 1345 C C . LEU A 1 173 ? 1.890 9.345 -15.629 1.00 90.25 173 LEU A C 1
ATOM 1347 O O . LEU A 1 173 ? 1.942 8.691 -16.673 1.00 90.25 173 LEU A O 1
ATOM 1351 N N . ARG A 1 174 ? 0.837 10.119 -15.346 1.00 91.19 174 ARG A N 1
ATOM 1352 C CA . ARG A 1 174 ? -0.301 10.290 -16.263 1.00 91.19 174 ARG A CA 1
ATOM 1353 C C . ARG A 1 174 ? 0.086 10.972 -17.577 1.00 91.19 174 ARG A C 1
ATOM 1355 O O . ARG A 1 174 ? -0.640 10.839 -18.555 1.00 91.19 174 ARG A O 1
ATOM 1362 N N . ASP A 1 175 ? 1.216 11.672 -17.612 1.00 88.88 175 ASP A N 1
ATOM 1363 C CA . ASP A 1 175 ? 1.803 12.290 -18.805 1.00 88.88 175 ASP A CA 1
ATOM 1364 C C . ASP A 1 175 ? 2.764 11.360 -19.577 1.00 88.88 175 ASP A C 1
ATOM 1366 O O . ASP A 1 175 ? 3.273 11.742 -20.628 1.00 88.88 175 ASP A O 1
ATOM 1370 N N . ALA A 1 176 ? 3.003 10.137 -19.088 1.00 88.69 176 ALA A N 1
ATOM 1371 C CA . ALA A 1 176 ? 4.006 9.212 -19.622 1.00 88.69 176 ALA A CA 1
ATOM 1372 C C . ALA A 1 176 ? 3.447 8.148 -20.591 1.00 88.69 176 ALA A C 1
ATOM 1374 O O . ALA A 1 176 ? 4.143 7.176 -20.906 1.00 88.69 176 ALA A O 1
ATOM 1375 N N . ASP A 1 177 ? 2.194 8.291 -21.041 1.00 91.56 177 ASP A N 1
ATOM 1376 C CA . ASP A 1 177 ? 1.481 7.313 -21.884 1.00 91.56 177 ASP A CA 1
ATOM 1377 C C . ASP A 1 177 ? 1.413 5.892 -21.279 1.00 91.56 177 ASP A C 1
ATOM 1379 O O . ASP A 1 177 ? 1.250 4.898 -21.999 1.00 91.56 177 ASP A O 1
ATOM 1383 N N . LEU A 1 178 ? 1.553 5.784 -19.954 1.00 92.25 178 LEU A N 1
ATOM 1384 C CA . LEU A 1 178 ? 1.426 4.535 -19.210 1.00 92.25 178 LEU A CA 1
ATOM 1385 C C . LEU A 1 178 ? -0.037 4.273 -18.859 1.00 92.25 178 LEU A C 1
ATOM 1387 O O . LEU A 1 178 ? -0.790 5.202 -18.569 1.00 92.25 178 LEU A O 1
ATOM 1391 N N . TYR A 1 179 ? -0.438 3.004 -18.868 1.00 94.31 179 TYR A N 1
ATOM 1392 C CA . TYR A 1 179 ? -1.803 2.606 -18.532 1.00 94.31 179 TYR A CA 1
ATOM 1393 C C . TYR A 1 179 ? -1.876 1.134 -18.128 1.00 94.31 179 TYR A C 1
ATOM 1395 O O . TYR A 1 179 ? -1.136 0.281 -18.629 1.00 94.31 179 TYR A O 1
ATOM 1403 N N . TRP A 1 180 ? -2.801 0.827 -17.221 1.00 96.19 180 TRP A N 1
ATOM 1404 C CA . TRP A 1 180 ? -3.085 -0.544 -16.816 1.00 96.19 180 TRP A CA 1
ATOM 1405 C C . TRP A 1 180 ? -3.959 -1.254 -17.850 1.00 96.19 180 TRP A C 1
ATOM 1407 O O . TRP A 1 180 ? -4.963 -0.720 -18.326 1.00 96.19 180 TRP A O 1
ATOM 1417 N N . ARG A 1 181 ? -3.615 -2.504 -18.157 1.00 95.88 181 ARG A N 1
ATOM 1418 C CA . ARG A 1 181 ? -4.414 -3.404 -18.993 1.00 95.88 181 ARG A CA 1
ATOM 1419 C C . ARG A 1 181 ? -4.708 -4.686 -18.241 1.00 95.88 181 ARG A C 1
ATOM 1421 O O . ARG A 1 181 ? -3.897 -5.139 -17.441 1.00 95.88 181 ARG A O 1
ATOM 1428 N N . HIS A 1 182 ? -5.868 -5.269 -18.512 1.00 95.50 182 HIS A N 1
ATOM 1429 C CA . HIS A 1 182 ? -6.261 -6.541 -17.927 1.00 95.50 182 HIS A CA 1
ATOM 1430 C C . HIS A 1 182 ? -6.176 -7.653 -18.967 1.00 95.50 182 HIS A C 1
ATOM 1432 O O . HIS A 1 182 ? -6.847 -7.599 -19.999 1.00 95.50 182 HIS A O 1
ATOM 1438 N N . ASP A 1 183 ? -5.391 -8.673 -18.654 1.00 95.44 183 ASP A N 1
ATOM 1439 C CA . ASP A 1 183 ? -5.371 -9.956 -19.337 1.00 95.44 183 ASP A CA 1
ATOM 1440 C C . ASP A 1 183 ? -6.162 -10.997 -18.513 1.00 95.44 183 ASP A C 1
ATOM 1442 O O . ASP A 1 183 ? -6.033 -11.025 -17.287 1.00 95.44 183 ASP A O 1
ATOM 1446 N N . PRO A 1 184 ? -7.013 -11.846 -19.117 1.00 92.19 184 PRO A N 1
ATOM 1447 C CA . PRO A 1 184 ? -7.792 -12.840 -18.370 1.00 92.19 184 PRO A CA 1
ATOM 1448 C C . PRO A 1 184 ? -6.945 -13.846 -17.576 1.00 92.19 184 PRO A C 1
ATOM 1450 O O . PRO A 1 184 ? -7.336 -14.247 -16.468 1.00 92.19 184 PRO A O 1
ATOM 1453 N N . ASP A 1 185 ? -5.791 -14.233 -18.117 1.00 90.94 185 ASP A N 1
ATOM 1454 C CA . ASP A 1 185 ? -4.933 -15.265 -17.550 1.00 90.94 185 ASP A CA 1
ATOM 1455 C C . ASP A 1 185 ? -3.967 -14.637 -16.542 1.00 90.94 185 ASP A C 1
ATOM 1457 O O . ASP A 1 185 ? -4.009 -14.983 -15.355 1.00 90.94 185 ASP A O 1
ATOM 1461 N N . ALA A 1 186 ? -3.201 -13.633 -16.9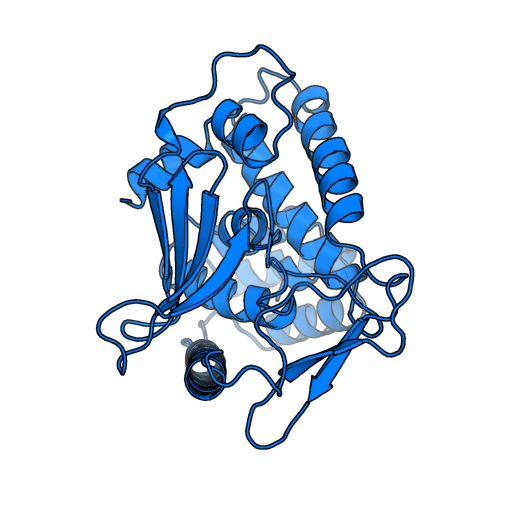77 1.00 90.75 186 ALA A N 1
ATOM 1462 C CA . ALA A 1 186 ? -2.180 -12.962 -16.172 1.00 90.75 186 ALA A CA 1
ATOM 1463 C C . ALA A 1 186 ? -2.742 -11.908 -15.195 1.00 90.75 186 ALA A C 1
ATOM 1465 O O . ALA A 1 186 ? -2.105 -11.578 -14.199 1.00 90.75 186 ALA A O 1
ATOM 1466 N N . GLY A 1 187 ? -3.948 -11.387 -15.427 1.00 94.19 187 GLY A N 1
ATOM 1467 C CA . GLY A 1 187 ? -4.509 -10.282 -14.651 1.00 94.19 187 GLY A CA 1
ATOM 1468 C C . GLY A 1 187 ? -3.993 -8.921 -15.123 1.00 94.19 187 GLY A C 1
ATOM 1469 O O . GLY A 1 187 ? -3.798 -8.684 -16.314 1.00 94.19 187 GLY A O 1
ATOM 1470 N N . TRP A 1 188 ? -3.820 -7.981 -14.192 1.00 96.25 188 TRP A N 1
ATOM 1471 C CA . TRP A 1 188 ? -3.414 -6.617 -14.533 1.00 96.25 188 TRP A CA 1
ATOM 1472 C C . TRP A 1 188 ? -1.919 -6.516 -14.829 1.00 96.25 188 TRP A C 1
ATOM 1474 O O . TRP A 1 188 ? -1.101 -6.987 -14.038 1.00 96.25 188 TRP A O 1
ATOM 1484 N N . TYR A 1 189 ? -1.572 -5.849 -15.927 1.00 96.44 189 TYR A N 1
ATOM 1485 C CA . TYR A 1 189 ? -0.203 -5.536 -16.326 1.00 96.44 189 TYR A CA 1
ATOM 1486 C C . TYR A 1 189 ? -0.083 -4.086 -16.803 1.00 96.44 189 TYR A C 1
ATOM 1488 O O . TYR A 1 189 ? -1.076 -3.469 -17.200 1.00 96.44 189 TYR A O 1
ATOM 1496 N N . LEU A 1 190 ? 1.129 -3.540 -16.737 1.00 95.31 190 LEU A N 1
ATOM 1497 C CA . LEU A 1 190 ? 1.426 -2.171 -17.138 1.00 95.31 190 LEU A CA 1
ATOM 1498 C C . LEU A 1 190 ? 1.926 -2.144 -18.586 1.00 95.31 190 LEU A C 1
ATOM 1500 O O . LEU A 1 190 ? 2.799 -2.930 -18.966 1.00 95.31 190 LEU A O 1
ATOM 1504 N N . ASP A 1 191 ? 1.367 -1.243 -19.386 1.00 93.62 191 ASP A N 1
ATOM 1505 C CA . ASP A 1 191 ? 1.693 -1.067 -20.802 1.00 93.62 191 ASP A CA 1
ATOM 1506 C C . ASP A 1 191 ? 1.970 0.417 -21.103 1.00 93.62 191 ASP A C 1
ATOM 1508 O O . ASP A 1 191 ? 1.655 1.296 -20.295 1.00 93.62 191 ASP A O 1
ATOM 1512 N N . GLN A 1 192 ? 2.574 0.695 -22.258 1.00 92.31 192 GLN A N 1
ATOM 1513 C CA . GLN A 1 192 ? 2.921 2.045 -22.702 1.00 92.31 192 GLN A CA 1
ATOM 1514 C C . GLN A 1 192 ? 2.519 2.248 -24.168 1.00 92.31 192 GLN A C 1
ATOM 1516 O O . GLN A 1 192 ? 2.901 1.458 -25.030 1.00 92.31 192 GLN A O 1
ATOM 1521 N N . LYS A 1 193 ? 1.738 3.299 -24.475 1.00 87.44 193 LYS A N 1
ATOM 1522 C CA . LYS A 1 193 ? 1.200 3.514 -25.838 1.00 87.44 193 LYS A CA 1
ATOM 1523 C C . LYS A 1 193 ? 2.292 3.903 -26.829 1.00 87.44 193 LYS A C 1
ATOM 1525 O O . LYS A 1 193 ? 2.277 3.456 -27.975 1.00 87.44 193 LYS A O 1
ATOM 1530 N N . SER A 1 194 ? 3.206 4.765 -26.398 1.00 80.44 194 SER A N 1
ATOM 1531 C CA . SER A 1 194 ? 4.295 5.278 -27.215 1.00 80.44 194 SER A CA 1
ATOM 1532 C C . SER A 1 194 ? 5.561 5.410 -26.375 1.00 80.44 194 SER A C 1
ATOM 1534 O O . SER A 1 194 ? 5.499 5.702 -25.183 1.00 80.44 194 SER A O 1
ATOM 1536 N N . HIS A 1 195 ? 6.724 5.187 -26.984 1.00 69.69 195 HIS A N 1
ATOM 1537 C CA . HIS A 1 195 ? 7.991 5.533 -26.346 1.00 69.69 195 HIS A CA 1
ATOM 1538 C C . HIS A 1 195 ? 8.152 7.058 -26.393 1.00 69.69 195 HIS A C 1
ATOM 1540 O O . HIS A 1 195 ? 8.697 7.596 -27.356 1.00 69.69 195 HIS A O 1
ATOM 1546 N N . GLY A 1 196 ? 7.590 7.737 -25.392 1.00 66.00 196 GLY A N 1
ATOM 1547 C CA . GLY A 1 196 ? 7.772 9.168 -25.153 1.00 66.00 196 GLY A CA 1
ATOM 1548 C C . GLY A 1 196 ? 9.039 9.465 -24.344 1.00 66.00 196 GLY A C 1
ATOM 1549 O O . GLY A 1 196 ? 9.955 8.646 -24.266 1.00 66.00 196 GLY A O 1
ATOM 1550 N N . ASP A 1 197 ? 9.068 10.629 -23.692 1.00 70.06 197 ASP A N 1
ATOM 1551 C CA . ASP A 1 197 ? 10.226 11.103 -22.913 1.00 70.06 197 ASP A CA 1
ATOM 1552 C C . ASP A 1 197 ? 10.518 10.252 -21.661 1.00 70.06 197 ASP A C 1
ATOM 1554 O O . ASP A 1 197 ? 11.639 10.251 -21.152 1.00 70.06 197 ASP A O 1
ATOM 1558 N N . ARG A 1 198 ? 9.528 9.497 -21.162 1.00 77.81 198 ARG A N 1
ATOM 1559 C CA . ARG A 1 198 ? 9.680 8.573 -20.028 1.00 77.81 198 ARG A CA 1
ATOM 1560 C C . ARG A 1 198 ? 9.536 7.130 -20.505 1.00 77.81 198 ARG A C 1
ATOM 1562 O O . ARG A 1 198 ? 8.537 6.770 -21.114 1.00 77.81 198 ARG A O 1
ATOM 1569 N N . THR A 1 199 ? 10.525 6.287 -20.213 1.00 82.25 199 THR A N 1
ATOM 1570 C CA . THR A 1 199 ? 10.500 4.855 -20.563 1.00 82.25 199 THR A CA 1
ATOM 1571 C C . THR A 1 199 ? 9.810 4.035 -19.471 1.00 82.25 199 THR A C 1
ATOM 1573 O O . THR A 1 199 ? 9.995 4.291 -18.283 1.00 82.25 199 THR A O 1
ATOM 1576 N N . LEU A 1 200 ? 9.040 3.015 -19.862 1.00 85.62 200 LEU A N 1
ATOM 1577 C CA . LEU A 1 200 ? 8.424 2.071 -18.928 1.00 85.62 200 LEU A CA 1
ATOM 1578 C C . LEU A 1 200 ? 9.466 1.180 -18.214 1.00 85.62 200 LEU A C 1
ATOM 1580 O O . LEU A 1 200 ? 9.930 0.173 -18.769 1.00 85.62 200 LEU A O 1
ATOM 1584 N N . TYR A 1 201 ? 9.742 1.494 -16.946 1.00 88.19 201 TYR A N 1
ATOM 1585 C CA . TYR A 1 201 ? 10.568 0.700 -16.028 1.00 88.19 201 TYR A CA 1
ATOM 1586 C C . TYR A 1 201 ? 9.703 -0.104 -15.047 1.00 88.19 201 TYR A C 1
ATOM 1588 O O . TYR A 1 201 ? 9.359 0.340 -13.954 1.00 88.19 201 TYR A O 1
ATOM 1596 N N . SER A 1 202 ? 9.303 -1.300 -15.473 1.00 91.94 202 SER A N 1
ATOM 1597 C CA . SER A 1 202 ? 8.439 -2.197 -14.705 1.00 91.94 202 SER A CA 1
ATOM 1598 C C . SER A 1 202 ? 8.774 -3.648 -15.017 1.00 91.94 202 SER A C 1
ATOM 1600 O O . SER A 1 202 ? 8.975 -3.991 -16.189 1.00 91.94 202 SER A O 1
ATOM 1602 N N . TYR A 1 203 ? 8.748 -4.504 -13.994 1.00 93.00 203 TYR A N 1
ATOM 1603 C CA . TYR A 1 203 ? 8.693 -5.949 -14.196 1.00 93.00 203 TYR A CA 1
ATOM 1604 C C . TYR A 1 203 ? 7.300 -6.439 -14.580 1.00 93.00 203 TYR A C 1
ATOM 1606 O O . TYR A 1 203 ? 7.186 -7.491 -15.201 1.00 93.00 203 TYR A O 1
ATOM 1614 N N . ARG A 1 204 ? 6.244 -5.683 -14.280 1.00 95.56 204 ARG A N 1
ATOM 1615 C CA . ARG A 1 204 ? 4.852 -6.082 -14.485 1.00 95.56 204 ARG A CA 1
ATOM 1616 C C . ARG A 1 204 ? 4.386 -5.854 -15.925 1.00 95.56 204 ARG A C 1
ATOM 1618 O O . ARG A 1 204 ? 3.380 -5.199 -16.186 1.00 95.56 204 ARG A O 1
ATOM 1625 N N . LYS A 1 205 ? 5.139 -6.407 -16.872 1.00 94.50 205 LYS A N 1
ATOM 1626 C CA . LYS A 1 205 ? 4.845 -6.422 -18.310 1.00 94.50 205 LYS A CA 1
ATOM 1627 C C . LYS A 1 205 ? 4.410 -7.823 -18.697 1.00 94.50 205 LYS A C 1
ATOM 1629 O O . LYS A 1 205 ? 5.037 -8.784 -18.269 1.00 94.50 205 LYS A O 1
ATOM 1634 N N . LEU A 1 206 ? 3.421 -7.951 -19.578 1.00 93.19 206 LEU A N 1
ATOM 1635 C CA . LEU A 1 206 ? 2.973 -9.268 -20.048 1.00 93.19 206 LEU A CA 1
ATOM 1636 C C . LEU A 1 206 ? 4.094 -10.065 -20.746 1.00 93.19 206 LEU A C 1
ATOM 1638 O O . LEU A 1 206 ? 4.104 -11.289 -20.720 1.00 93.19 206 LEU A O 1
ATOM 1642 N N . SER A 1 207 ? 5.066 -9.373 -21.347 1.00 92.12 207 SER A N 1
ATOM 1643 C CA . SER A 1 207 ? 6.243 -9.993 -21.963 1.00 92.12 207 SER A CA 1
ATOM 1644 C C . SER A 1 207 ? 7.298 -10.476 -20.962 1.00 92.12 207 SER A C 1
ATOM 1646 O O . SER A 1 207 ? 8.231 -11.164 -21.369 1.00 92.12 207 SER A O 1
ATOM 1648 N N . ASN A 1 208 ? 7.212 -10.072 -19.692 1.00 93.50 208 ASN A N 1
ATOM 1649 C CA . ASN A 1 208 ? 8.141 -10.502 -18.657 1.00 93.50 208 ASN A CA 1
ATOM 1650 C C . ASN A 1 208 ? 7.596 -11.750 -17.959 1.00 93.50 208 ASN A C 1
ATOM 1652 O O . ASN A 1 208 ? 6.727 -11.658 -17.093 1.00 93.50 208 ASN A O 1
ATOM 1656 N N . LEU A 1 209 ? 8.123 -12.911 -18.341 1.00 90.12 209 LEU A N 1
ATOM 1657 C CA . LEU A 1 209 ? 7.681 -14.204 -17.817 1.00 90.12 209 LEU A CA 1
ATOM 1658 C C . LEU A 1 209 ? 8.144 -14.465 -16.377 1.00 90.12 209 LEU A C 1
ATOM 1660 O O . LEU A 1 209 ? 7.590 -15.345 -15.728 1.00 90.12 209 LEU A O 1
ATOM 1664 N N . ASP A 1 210 ? 9.117 -13.696 -15.881 1.00 91.69 210 ASP A N 1
ATOM 1665 C CA . ASP A 1 210 ? 9.625 -13.826 -14.512 1.00 91.69 210 ASP A CA 1
ATOM 1666 C C . ASP A 1 210 ? 8.736 -13.100 -13.489 1.00 91.69 210 ASP A C 1
ATOM 1668 O O . ASP A 1 210 ? 8.904 -13.272 -12.283 1.00 91.69 210 ASP A O 1
ATOM 1672 N N . PHE A 1 211 ? 7.784 -12.273 -13.944 1.00 95.06 211 PHE A N 1
ATOM 1673 C CA . PHE A 1 211 ? 6.853 -11.614 -13.034 1.00 95.06 211 PHE A CA 1
ATOM 1674 C C . PHE A 1 211 ? 5.807 -12.615 -12.508 1.00 95.06 211 PHE A C 1
ATOM 1676 O O . PHE A 1 211 ? 5.142 -13.276 -13.312 1.00 95.06 211 PHE A O 1
ATOM 1683 N N . PRO A 1 212 ? 5.588 -12.696 -11.182 1.00 96.00 212 PRO A N 1
ATOM 1684 C CA . PRO A 1 212 ? 4.735 -13.708 -10.557 1.00 96.00 212 PRO A CA 1
ATOM 1685 C C . PRO A 1 212 ? 3.239 -13.346 -10.658 1.00 96.00 212 PRO A C 1
ATOM 1687 O O . PRO A 1 212 ? 2.567 -13.031 -9.672 1.00 96.00 212 PRO A O 1
ATOM 1690 N N . PHE A 1 213 ? 2.703 -13.325 -11.883 1.00 95.88 213 PHE A N 1
ATOM 1691 C CA . PHE A 1 213 ? 1.312 -12.942 -12.158 1.00 95.88 213 PHE A CA 1
ATOM 1692 C C . PHE A 1 213 ? 0.299 -13.858 -11.460 1.00 95.88 213 PHE A C 1
ATOM 1694 O O . PHE A 1 213 ? -0.697 -13.379 -10.909 1.00 95.88 213 PHE A O 1
ATOM 1701 N N . ALA A 1 214 ? 0.545 -15.171 -11.474 1.00 95.31 214 ALA A N 1
ATOM 1702 C CA . ALA A 1 214 ? -0.364 -16.151 -10.890 1.00 95.31 214 ALA A CA 1
ATOM 1703 C C . ALA A 1 214 ? -0.433 -16.001 -9.363 1.00 95.31 214 ALA A C 1
ATOM 1705 O O . ALA A 1 214 ? -1.522 -15.982 -8.785 1.00 95.31 214 ALA A O 1
ATOM 1706 N N . GLU A 1 215 ? 0.718 -15.818 -8.727 1.00 96.12 215 GLU A N 1
ATOM 1707 C CA . GLU A 1 215 ? 0.870 -15.662 -7.287 1.00 96.12 215 GLU A CA 1
ATOM 1708 C C . GLU A 1 215 ? 0.288 -14.326 -6.817 1.00 96.12 215 GLU A C 1
ATOM 1710 O O . GLU A 1 215 ? -0.401 -14.286 -5.797 1.00 96.12 215 GLU A O 1
ATOM 1715 N N . LEU A 1 216 ? 0.488 -13.233 -7.566 1.00 96.19 216 LEU A N 1
ATOM 1716 C CA . LEU A 1 216 ? -0.110 -11.937 -7.230 1.00 96.19 216 LEU A CA 1
ATOM 1717 C C . LEU A 1 216 ? -1.641 -11.996 -7.332 1.00 96.19 216 LEU A C 1
ATOM 1719 O O . LEU A 1 216 ? -2.345 -11.534 -6.433 1.00 96.19 216 LEU A O 1
ATOM 1723 N N . LYS A 1 217 ? -2.172 -12.632 -8.383 1.00 95.31 217 LYS A N 1
ATOM 1724 C CA . LYS A 1 217 ? -3.615 -12.861 -8.554 1.00 95.31 217 LYS A CA 1
ATOM 1725 C C . LYS A 1 217 ? -4.191 -13.717 -7.422 1.00 95.31 217 LYS A C 1
ATOM 1727 O O . LYS A 1 217 ? -5.283 -13.422 -6.928 1.00 95.31 217 LYS A O 1
ATOM 1732 N N . ALA A 1 218 ? -3.468 -14.752 -6.990 1.00 95.69 218 ALA A N 1
ATOM 1733 C CA . ALA A 1 218 ? -3.846 -15.580 -5.847 1.00 95.69 218 ALA A CA 1
ATOM 1734 C C . ALA A 1 218 ? -3.840 -14.771 -4.539 1.00 95.69 218 ALA A C 1
ATOM 1736 O O . ALA A 1 218 ? -4.831 -14.798 -3.809 1.00 95.69 218 ALA A O 1
ATOM 1737 N N . CYS A 1 219 ? -2.789 -13.984 -4.294 1.00 96.38 219 CYS A N 1
ATOM 1738 C CA . CYS A 1 219 ? -2.670 -13.075 -3.153 1.00 96.38 219 CYS A CA 1
ATOM 1739 C C . CYS A 1 219 ? -3.859 -12.100 -3.078 1.00 96.38 219 CYS A C 1
ATOM 1741 O O . CYS A 1 219 ? -4.528 -12.008 -2.046 1.00 96.38 219 CYS A O 1
ATOM 1743 N N . GLU A 1 220 ? -4.218 -11.447 -4.190 1.00 95.81 220 GLU A N 1
ATOM 1744 C CA . GLU A 1 220 ? -5.395 -10.573 -4.241 1.00 95.81 220 GLU A CA 1
ATOM 1745 C C . GLU A 1 220 ? -6.703 -11.323 -3.945 1.00 95.81 220 GLU A C 1
ATOM 1747 O O . GLU A 1 220 ? -7.582 -10.814 -3.244 1.00 95.81 220 GLU A O 1
ATOM 1752 N N . ALA A 1 221 ? -6.878 -12.524 -4.503 1.00 95.56 221 ALA A N 1
ATOM 1753 C CA . ALA A 1 221 ? -8.077 -13.324 -4.275 1.00 95.56 221 ALA A CA 1
ATOM 1754 C C . ALA A 1 221 ? -8.209 -13.734 -2.799 1.00 95.56 221 ALA A C 1
ATOM 1756 O O . ALA A 1 221 ? -9.313 -13.692 -2.246 1.00 95.56 221 ALA A O 1
ATOM 1757 N N . ARG A 1 222 ? -7.089 -14.078 -2.153 1.00 96.06 222 ARG A N 1
ATOM 1758 C CA . ARG A 1 222 ? -7.012 -14.370 -0.716 1.00 96.06 222 ARG A CA 1
ATOM 1759 C C . ARG A 1 222 ? -7.346 -13.141 0.119 1.00 96.06 2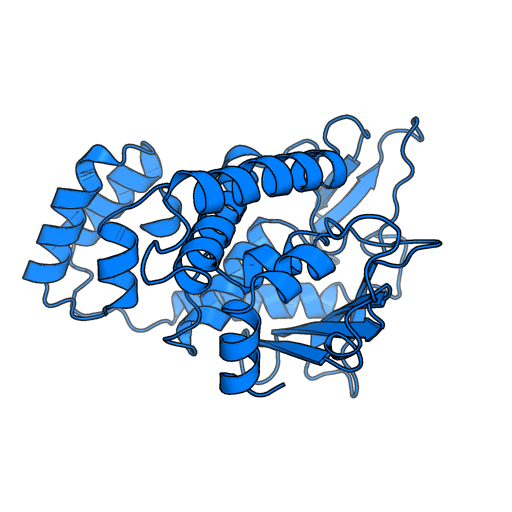22 ARG A C 1
ATOM 1761 O O . ARG A 1 222 ? -8.188 -13.246 1.005 1.00 96.06 222 ARG A O 1
ATOM 1768 N N . ALA A 1 223 ? -6.798 -11.978 -0.222 1.00 95.00 223 ALA A N 1
ATOM 1769 C CA . ALA A 1 223 ? -7.087 -10.725 0.471 1.00 95.00 223 ALA A CA 1
ATOM 1770 C C . ALA A 1 223 ? -8.574 -10.345 0.392 1.00 95.00 223 ALA A C 1
ATOM 1772 O O . ALA A 1 223 ? -9.201 -10.059 1.412 1.00 95.00 223 ALA A O 1
ATOM 1773 N N . ARG A 1 224 ? -9.187 -10.431 -0.800 1.00 94.81 224 ARG A N 1
ATOM 1774 C CA . ARG A 1 224 ? -10.633 -10.183 -0.965 1.00 94.81 224 ARG A CA 1
ATOM 1775 C C . ARG A 1 224 ? -11.473 -11.145 -0.136 1.00 94.81 224 ARG A C 1
ATOM 1777 O O . ARG A 1 224 ? -12.410 -10.711 0.526 1.00 94.81 224 ARG A O 1
ATOM 1784 N N . ARG A 1 225 ? -11.142 -12.441 -0.170 1.00 94.31 225 ARG A N 1
ATOM 1785 C CA . ARG A 1 225 ? -11.853 -13.458 0.611 1.00 94.31 225 ARG A CA 1
ATOM 1786 C C . ARG A 1 225 ? -11.727 -13.183 2.105 1.00 94.31 225 ARG A C 1
ATOM 1788 O O . ARG A 1 225 ? -12.737 -13.167 2.788 1.00 94.31 225 ARG A O 1
ATOM 1795 N N . ARG A 1 226 ? -10.520 -12.894 2.588 1.00 90.81 226 ARG A N 1
ATOM 1796 C CA . ARG A 1 226 ? -10.270 -12.592 3.998 1.00 90.81 226 ARG A CA 1
ATOM 1797 C C . ARG A 1 226 ? -11.118 -11.427 4.498 1.00 90.81 226 ARG A C 1
ATOM 1799 O O . ARG A 1 226 ? -11.745 -11.548 5.541 1.00 90.81 226 ARG A O 1
ATOM 1806 N N . LEU A 1 227 ? -11.146 -10.315 3.764 1.00 88.31 227 LEU A N 1
ATOM 1807 C CA . LEU A 1 227 ? -11.957 -9.159 4.158 1.00 88.31 227 LEU A CA 1
ATOM 1808 C C . LEU A 1 227 ? -13.463 -9.435 4.049 1.00 88.31 227 LEU A C 1
ATOM 1810 O O . LEU A 1 227 ? -14.234 -8.869 4.815 1.00 88.31 227 LEU A O 1
ATOM 1814 N N . ALA A 1 228 ? -13.891 -10.295 3.120 1.00 85.88 228 ALA A N 1
ATOM 1815 C CA . ALA A 1 228 ? -15.291 -10.707 3.006 1.00 85.88 228 ALA A CA 1
ATOM 1816 C C . ALA A 1 228 ? -15.724 -11.657 4.137 1.00 85.88 228 ALA A C 1
ATOM 1818 O O . ALA A 1 228 ? -16.858 -11.570 4.600 1.00 85.88 228 ALA A O 1
ATOM 1819 N N . ASP A 1 229 ? -14.816 -12.528 4.582 1.00 85.44 229 ASP A N 1
ATOM 1820 C CA . ASP A 1 229 ? -15.016 -13.484 5.676 1.00 85.44 229 ASP A CA 1
ATOM 1821 C C . ASP A 1 229 ? -14.770 -12.854 7.058 1.00 85.44 229 ASP A C 1
ATOM 1823 O O . ASP A 1 229 ? -14.972 -13.508 8.087 1.00 85.44 229 ASP A O 1
ATOM 1827 N N . ALA A 1 230 ? -14.325 -11.592 7.099 1.00 79.56 230 ALA A N 1
ATOM 1828 C CA . ALA A 1 230 ? -14.136 -10.851 8.334 1.00 79.56 230 ALA A CA 1
ATOM 1829 C C . ALA A 1 230 ? -15.447 -10.877 9.144 1.00 79.56 230 ALA A C 1
ATOM 1831 O O . ALA A 1 230 ? -16.509 -10.589 8.580 1.00 79.56 230 ALA A O 1
ATOM 1832 N N . PRO A 1 231 ? -15.400 -11.235 10.445 1.00 75.62 231 PRO A N 1
ATOM 1833 C CA . PRO A 1 231 ? -16.594 -11.351 11.268 1.00 75.62 231 PRO A CA 1
ATOM 1834 C C . PRO A 1 231 ? -17.434 -10.092 11.154 1.00 75.62 231 PRO A C 1
ATOM 1836 O O . PRO A 1 231 ? -16.903 -9.000 11.358 1.00 75.62 231 PRO A O 1
ATOM 1839 N N . ASP A 1 232 ? -18.725 -10.250 10.858 1.00 73.75 232 ASP A N 1
ATOM 1840 C CA . ASP A 1 232 ? -19.631 -9.113 10.835 1.00 73.75 232 ASP A CA 1
ATOM 1841 C C . ASP A 1 232 ? -19.735 -8.574 12.263 1.00 73.75 232 ASP A C 1
ATOM 1843 O O . ASP A 1 232 ? -20.264 -9.266 13.147 1.00 73.75 232 ASP A O 1
ATOM 1847 N N . PRO A 1 233 ? -19.145 -7.407 12.558 1.00 75.12 233 PRO A N 1
ATOM 1848 C CA . PRO A 1 233 ? -19.100 -6.973 13.928 1.00 75.12 233 PRO A CA 1
ATOM 1849 C C . PRO A 1 233 ? -20.518 -6.615 14.360 1.00 75.12 233 PRO A C 1
ATOM 1851 O O . PRO A 1 233 ? -21.275 -6.013 13.603 1.00 75.12 233 PRO A O 1
ATOM 1854 N N . ALA A 1 234 ? -20.875 -6.924 15.608 1.00 82.44 234 ALA A N 1
ATOM 1855 C CA . ALA A 1 234 ? -22.216 -6.645 16.131 1.00 82.44 234 ALA A CA 1
ATOM 1856 C C . ALA A 1 234 ? -22.623 -5.162 15.987 1.00 82.44 234 ALA A C 1
ATOM 1858 O O . ALA A 1 234 ? -23.810 -4.838 15.947 1.00 82.44 234 ALA A O 1
ATOM 1859 N N . TRP A 1 235 ? -21.638 -4.266 15.866 1.00 83.56 235 TRP A N 1
ATOM 1860 C CA . TRP A 1 235 ? -21.841 -2.843 15.643 1.00 83.56 235 TRP A CA 1
ATOM 1861 C C . TRP A 1 235 ? -22.173 -2.447 14.190 1.00 83.56 235 TRP A C 1
ATOM 1863 O O . TRP A 1 235 ? -22.581 -1.305 13.961 1.00 83.56 235 TRP A O 1
ATOM 1873 N N . ARG A 1 236 ? -22.078 -3.352 13.203 1.00 85.00 236 ARG A N 1
ATOM 1874 C CA . ARG A 1 236 ? -22.454 -3.118 11.794 1.00 85.00 236 ARG A CA 1
ATOM 1875 C C . ARG A 1 236 ? -23.971 -3.202 11.585 1.00 85.00 236 ARG A C 1
ATOM 1877 O O . ARG A 1 236 ? -24.511 -4.018 10.846 1.00 85.00 236 ARG A O 1
ATOM 1884 N N . THR A 1 237 ? -24.687 -2.320 12.262 1.00 89.38 237 THR A N 1
ATOM 1885 C CA . THR A 1 237 ? -26.147 -2.213 12.156 1.00 89.38 237 THR A CA 1
ATOM 1886 C C . THR A 1 237 ? -26.580 -1.618 10.805 1.00 89.38 237 THR A C 1
ATOM 1888 O O . THR A 1 237 ? -25.785 -0.930 10.162 1.00 89.38 237 THR A O 1
ATOM 1891 N N . PRO A 1 238 ? -27.845 -1.798 10.370 1.00 91.12 238 PRO A N 1
ATOM 1892 C CA . PRO A 1 238 ? -28.353 -1.185 9.137 1.00 91.12 238 PRO A CA 1
ATOM 1893 C C . PRO A 1 238 ? -28.158 0.337 9.067 1.00 91.12 238 PRO A C 1
ATOM 1895 O O . PRO A 1 238 ? -27.865 0.864 7.996 1.00 91.12 238 PRO A O 1
ATOM 1898 N N . ASP A 1 239 ? -28.262 1.033 10.204 1.00 90.06 239 ASP A N 1
ATOM 1899 C CA . ASP A 1 239 ? -28.027 2.480 10.292 1.00 90.06 239 ASP A CA 1
ATOM 1900 C C . ASP A 1 239 ? -26.558 2.830 10.015 1.00 90.06 239 ASP A C 1
ATOM 1902 O O . ASP A 1 239 ? -26.277 3.760 9.260 1.00 90.06 239 ASP A O 1
ATOM 1906 N N . VAL A 1 240 ? -25.621 2.057 10.581 1.00 89.31 240 VAL A N 1
ATOM 1907 C CA . VAL A 1 240 ? -24.179 2.200 10.321 1.00 89.31 240 VAL A CA 1
ATOM 1908 C C . VAL A 1 240 ? -23.879 1.932 8.848 1.00 89.31 240 VAL A C 1
ATOM 1910 O O . VAL A 1 240 ? -23.219 2.748 8.215 1.00 89.31 240 VAL A O 1
ATOM 1913 N N . VAL A 1 241 ? -24.415 0.847 8.276 1.00 88.06 241 VAL A N 1
ATOM 1914 C CA . VAL A 1 241 ? -24.218 0.494 6.857 1.00 88.06 241 VAL A CA 1
ATOM 1915 C C . VAL A 1 241 ? -24.755 1.577 5.928 1.00 88.06 241 VAL A C 1
ATOM 1917 O O . VAL A 1 241 ? -24.097 1.920 4.949 1.00 88.06 241 VAL A O 1
ATOM 1920 N N . LYS A 1 242 ? -25.931 2.134 6.232 1.00 89.38 242 LYS A N 1
ATOM 1921 C CA . LYS A 1 242 ? -26.522 3.212 5.441 1.00 89.38 242 LYS A CA 1
ATOM 1922 C C . LYS A 1 242 ? -25.660 4.474 5.480 1.00 89.38 242 LYS A C 1
ATOM 1924 O O . LYS A 1 242 ? -25.338 5.004 4.426 1.00 89.38 242 LYS A O 1
ATOM 1929 N N . LEU A 1 243 ? -25.267 4.925 6.674 1.00 88.81 243 LEU A N 1
ATOM 1930 C CA . LEU A 1 243 ? -24.429 6.118 6.836 1.00 88.81 243 LEU A CA 1
ATOM 1931 C C . LEU A 1 243 ? -23.074 5.960 6.141 1.00 88.81 243 LEU A C 1
ATOM 1933 O O . LEU A 1 243 ? -22.624 6.892 5.483 1.00 88.81 243 LEU A O 1
ATOM 1937 N N . LEU A 1 244 ? -22.459 4.777 6.244 1.00 84.88 244 LEU A N 1
ATOM 1938 C CA . LEU A 1 244 ? -21.263 4.435 5.475 1.00 84.88 244 LEU A CA 1
ATOM 1939 C C . LEU A 1 244 ? -21.522 4.570 3.973 1.00 84.88 244 LEU A C 1
ATOM 1941 O O . LEU A 1 244 ? -20.805 5.300 3.305 1.00 84.88 244 LEU A O 1
ATOM 1945 N N . GLY A 1 245 ? -22.564 3.913 3.455 1.00 82.94 245 GLY A N 1
ATOM 1946 C CA . GLY A 1 245 ? -22.894 3.946 2.030 1.00 82.94 245 GLY A CA 1
ATOM 1947 C C . GLY A 1 245 ? -23.138 5.361 1.503 1.00 82.94 245 GLY A C 1
ATOM 1948 O O . GLY A 1 245 ? -22.658 5.695 0.421 1.00 82.94 245 GLY A O 1
ATOM 1949 N N . ASP A 1 246 ? -23.818 6.203 2.283 1.00 83.69 246 ASP A N 1
ATOM 1950 C CA . ASP A 1 246 ? -24.064 7.606 1.943 1.00 83.69 246 ASP A CA 1
ATOM 1951 C C . ASP A 1 246 ? -22.744 8.406 1.896 1.00 83.69 246 ASP A C 1
ATOM 1953 O O . ASP A 1 246 ? -22.509 9.136 0.929 1.00 83.69 246 ASP A O 1
ATOM 1957 N N . ILE A 1 247 ? -21.844 8.227 2.875 1.00 83.00 247 ILE A N 1
ATOM 1958 C CA . ILE A 1 247 ? -20.512 8.866 2.898 1.00 83.00 247 ILE A CA 1
ATOM 1959 C C . ILE A 1 247 ? -19.655 8.386 1.722 1.00 83.00 247 ILE A C 1
ATOM 1961 O O . ILE A 1 247 ? -19.045 9.204 1.038 1.00 83.00 247 ILE A O 1
ATOM 1965 N N . THR A 1 248 ? -19.624 7.082 1.438 1.00 76.56 248 THR A N 1
ATOM 1966 C CA . THR A 1 248 ? -18.844 6.520 0.326 1.00 76.56 248 THR A CA 1
ATOM 1967 C C . THR A 1 248 ? -19.355 7.011 -1.027 1.00 76.56 248 THR A C 1
ATOM 1969 O O . THR A 1 248 ? -18.558 7.341 -1.900 1.00 76.56 248 THR A O 1
ATOM 1972 N N . ALA A 1 249 ? -20.677 7.069 -1.215 1.00 76.25 249 ALA A N 1
ATOM 1973 C CA . ALA A 1 249 ? -21.279 7.459 -2.487 1.00 76.25 249 ALA A CA 1
ATOM 1974 C C . ALA A 1 249 ? -21.139 8.959 -2.779 1.00 76.25 249 ALA A C 1
ATOM 1976 O O . ALA A 1 249 ? -21.028 9.351 -3.939 1.00 76.25 249 ALA A O 1
ATOM 1977 N N . THR A 1 250 ? -21.181 9.797 -1.742 1.00 80.25 250 THR A N 1
ATOM 1978 C CA . THR A 1 250 ? -21.168 11.261 -1.893 1.00 80.25 250 THR A CA 1
ATOM 1979 C C . THR A 1 250 ? -19.797 11.884 -1.662 1.00 80.25 250 THR A C 1
ATOM 1981 O O . THR A 1 250 ? -19.549 12.997 -2.121 1.00 80.25 250 THR A O 1
ATOM 1984 N N . GLY A 1 251 ? -18.917 11.194 -0.936 1.00 73.00 251 GLY A N 1
ATOM 1985 C CA . GLY A 1 251 ? -17.680 11.755 -0.405 1.00 73.00 251 GLY A CA 1
ATOM 1986 C C . GLY A 1 251 ? -17.892 12.802 0.697 1.00 73.00 251 GLY A C 1
ATOM 1987 O O . GLY A 1 251 ? -16.929 13.452 1.099 1.00 73.00 251 GLY A O 1
ATOM 1988 N N . ASP A 1 252 ? -19.125 12.996 1.181 1.00 80.00 252 ASP A N 1
ATOM 1989 C CA . ASP A 1 252 ? -19.456 14.019 2.171 1.00 80.00 252 ASP A CA 1
ATOM 1990 C C . ASP A 1 252 ? -19.076 13.579 3.592 1.00 80.00 252 ASP A C 1
ATOM 1992 O O . ASP A 1 252 ? -19.783 12.824 4.264 1.00 80.00 252 ASP A O 1
ATOM 1996 N N . LEU A 1 253 ? -17.954 14.111 4.077 1.00 80.56 253 LEU A N 1
ATOM 1997 C CA . LEU A 1 253 ? -17.444 13.856 5.423 1.00 80.56 253 LEU A CA 1
ATOM 1998 C C . LEU A 1 253 ? -18.210 14.611 6.525 1.00 80.56 253 LEU A C 1
ATOM 2000 O O . LEU A 1 253 ? -17.951 14.397 7.712 1.00 80.56 253 LEU A O 1
ATOM 2004 N N . SER A 1 254 ? -19.181 15.469 6.200 1.00 82.75 254 SER A N 1
ATOM 2005 C CA . SER A 1 254 ? -20.002 16.126 7.227 1.00 82.75 254 SER A CA 1
ATOM 2006 C C . SER A 1 254 ? -20.866 15.124 8.010 1.00 82.75 254 SER A C 1
ATOM 2008 O O . SER A 1 254 ? -21.163 15.334 9.190 1.00 82.75 254 SER A O 1
ATOM 2010 N N . ALA A 1 255 ? -21.200 13.979 7.401 1.00 82.88 255 ALA A N 1
ATOM 2011 C CA . ALA A 1 255 ? -21.981 12.914 8.026 1.00 82.88 255 ALA A CA 1
ATOM 2012 C C . ALA A 1 255 ? -21.168 12.028 8.993 1.00 82.88 255 ALA A C 1
ATOM 2014 O O . ALA A 1 255 ? -21.751 11.240 9.747 1.00 82.88 255 ALA A O 1
ATOM 2015 N N . THR A 1 256 ? -19.840 12.168 9.052 1.00 84.94 256 THR A N 1
ATOM 2016 C CA . THR A 1 256 ? -18.986 11.249 9.824 1.00 84.94 256 THR A CA 1
ATOM 2017 C C . THR A 1 256 ? -19.201 11.329 11.337 1.00 84.94 256 THR A C 1
ATOM 2019 O O . THR A 1 256 ? -19.140 10.312 12.025 1.00 84.94 256 THR A O 1
ATOM 2022 N N . GLY A 1 257 ? -19.590 12.494 11.870 1.00 84.56 257 GLY A N 1
ATOM 2023 C CA . GLY A 1 257 ? -19.996 12.620 13.278 1.00 84.56 257 GLY A CA 1
ATOM 2024 C C . GLY A 1 257 ? -21.260 11.811 13.615 1.00 84.56 257 GLY A C 1
ATOM 2025 O O . GLY A 1 257 ? -21.391 11.255 14.712 1.00 84.56 257 GLY A O 1
ATOM 2026 N N . SER A 1 258 ? -22.172 11.686 12.646 1.00 88.56 258 SER A N 1
ATOM 2027 C CA . SER A 1 258 ? -23.374 10.853 12.771 1.00 88.56 258 SER A CA 1
ATOM 2028 C C . SER A 1 258 ? -23.020 9.366 12.696 1.00 88.56 258 SER A C 1
ATOM 2030 O O . SER A 1 258 ? -23.537 8.582 13.493 1.00 88.56 258 SER A O 1
ATOM 2032 N N . LEU A 1 259 ? -22.077 8.988 11.824 1.00 89.12 259 LEU A N 1
ATOM 2033 C CA . LEU A 1 259 ? -21.527 7.630 11.760 1.00 89.12 259 LEU A CA 1
ATOM 2034 C C . LEU A 1 259 ? -20.826 7.232 13.072 1.00 89.12 259 LEU A C 1
ATOM 2036 O O . LEU A 1 259 ? -21.122 6.175 13.626 1.00 89.12 259 LEU A O 1
ATOM 2040 N N . LEU A 1 260 ? -19.975 8.100 13.628 1.00 88.19 260 LEU A N 1
ATOM 2041 C CA . LEU A 1 260 ? -19.299 7.870 14.910 1.00 88.19 260 LEU A CA 1
ATOM 2042 C C . LEU A 1 260 ? -20.305 7.658 16.054 1.00 88.19 260 LEU A C 1
ATOM 2044 O O . LEU A 1 260 ? -20.141 6.768 16.892 1.00 88.19 260 LEU A O 1
ATOM 2048 N N . THR A 1 261 ? -21.374 8.456 16.078 1.00 89.19 261 THR A N 1
ATOM 2049 C CA . THR A 1 261 ? -22.454 8.319 17.065 1.00 89.19 261 THR A CA 1
ATOM 2050 C C . THR A 1 261 ? -23.195 6.991 16.901 1.00 89.19 261 THR A C 1
ATOM 2052 O O . THR A 1 261 ? -23.451 6.306 17.895 1.00 89.19 261 THR A O 1
ATOM 2055 N N . ALA A 1 262 ? -23.510 6.599 15.663 1.00 90.94 262 ALA A N 1
ATOM 2056 C CA . ALA A 1 262 ? -24.173 5.335 15.359 1.00 90.94 262 ALA A CA 1
ATOM 2057 C C . ALA A 1 262 ? -23.317 4.125 15.769 1.00 90.94 262 ALA A C 1
ATOM 2059 O O . ALA A 1 262 ? -23.831 3.216 16.418 1.00 90.94 262 ALA A O 1
ATOM 2060 N N . LEU A 1 263 ? -22.012 4.149 15.485 1.00 89.44 263 LEU A N 1
ATOM 2061 C CA . LEU A 1 263 ? -21.067 3.099 15.879 1.00 89.44 263 LEU A CA 1
ATOM 2062 C C . LEU A 1 263 ? -20.971 2.941 17.396 1.00 89.44 263 LEU A C 1
ATOM 2064 O O . LEU A 1 263 ? -21.093 1.827 17.903 1.00 89.44 263 LEU A O 1
ATOM 2068 N N . ARG A 1 264 ? -20.827 4.046 18.139 1.00 89.69 264 ARG A N 1
ATOM 2069 C CA . ARG A 1 264 ? -20.807 4.010 19.612 1.00 89.69 264 ARG A CA 1
ATOM 2070 C C . ARG A 1 264 ? -22.113 3.460 20.182 1.00 89.69 264 ARG A C 1
ATOM 2072 O O . ARG A 1 264 ? -22.087 2.631 21.086 1.00 89.69 264 ARG A O 1
ATOM 2079 N N . LYS A 1 265 ? -23.260 3.879 19.635 1.00 91.56 265 LYS A N 1
ATOM 2080 C CA . LYS A 1 265 ? -24.580 3.365 20.037 1.00 91.56 265 LYS A CA 1
ATOM 2081 C C . LYS A 1 265 ? -24.728 1.870 19.742 1.00 91.56 265 LYS A C 1
ATOM 2083 O O . LYS A 1 265 ? -25.371 1.164 20.513 1.00 91.56 265 LYS A O 1
ATOM 2088 N N . ALA A 1 266 ? -24.133 1.400 18.651 1.00 89.69 266 ALA A N 1
ATOM 2089 C CA . ALA A 1 266 ? -24.117 -0.003 18.261 1.00 89.69 266 ALA A CA 1
ATOM 2090 C C . ALA A 1 266 ? -23.089 -0.847 19.046 1.00 89.69 266 ALA A C 1
ATOM 2092 O O . ALA A 1 266 ? -22.968 -2.042 18.796 1.00 89.69 266 ALA A O 1
ATOM 2093 N N . GLY A 1 267 ? -22.372 -0.248 20.005 1.00 88.62 267 GLY A N 1
ATOM 2094 C CA . GLY A 1 267 ? -21.414 -0.944 20.863 1.00 88.62 267 GLY A CA 1
ATOM 2095 C C . GLY A 1 267 ? -20.026 -1.117 20.250 1.00 88.62 267 GLY A C 1
ATOM 2096 O O . GLY A 1 267 ? -19.282 -1.978 20.703 1.00 88.62 267 GLY A O 1
ATOM 2097 N N . CYS A 1 268 ? -19.663 -0.332 19.229 1.00 85.06 268 CYS A N 1
ATOM 2098 C CA . CYS A 1 268 ? -18.291 -0.308 18.727 1.00 85.06 268 CYS A CA 1
ATOM 2099 C C . CYS A 1 268 ? -17.362 0.306 19.780 1.00 85.06 268 CYS A C 1
ATOM 2101 O O . CYS A 1 268 ? -17.508 1.477 20.136 1.00 85.06 268 CYS A O 1
ATOM 2103 N N . ASP A 1 269 ? -16.401 -0.485 20.247 1.00 82.00 269 ASP A N 1
ATOM 2104 C CA . ASP A 1 269 ? -15.326 -0.105 21.166 1.00 82.00 269 ASP A CA 1
ATOM 2105 C C . ASP A 1 269 ? -13.936 -0.170 20.507 1.00 82.00 269 ASP A C 1
ATOM 2107 O O . ASP A 1 269 ? -12.921 0.096 21.153 1.00 82.00 269 ASP A O 1
ATOM 2111 N N . ASN A 1 270 ? -13.879 -0.479 19.207 1.00 75.06 270 ASN A N 1
ATOM 2112 C CA . ASN A 1 270 ? -12.632 -0.563 18.461 1.00 75.06 270 ASN A CA 1
ATOM 2113 C C . ASN A 1 270 ? -12.000 0.833 18.328 1.00 75.06 270 ASN A C 1
ATOM 2115 O O . ASN A 1 270 ? -12.450 1.668 17.540 1.00 75.06 270 ASN A O 1
ATOM 2119 N N . ALA A 1 271 ? -10.938 1.075 19.101 1.00 68.81 271 ALA A N 1
ATOM 2120 C CA . ALA A 1 271 ? -10.248 2.360 19.160 1.00 68.81 271 ALA A CA 1
ATOM 2121 C C . ALA A 1 271 ? -9.728 2.827 17.791 1.00 68.81 271 ALA A C 1
ATOM 2123 O O . ALA A 1 271 ? -9.804 4.017 17.503 1.00 68.81 271 ALA A O 1
ATOM 2124 N N . THR A 1 272 ? -9.274 1.911 16.932 1.00 66.56 272 THR A N 1
ATOM 2125 C CA . THR A 1 272 ? -8.787 2.228 15.582 1.00 66.56 272 THR A CA 1
ATOM 2126 C C . THR A 1 272 ? -9.917 2.738 14.690 1.00 66.56 272 THR A C 1
ATOM 2128 O O . THR A 1 272 ? -9.778 3.784 14.062 1.00 66.56 272 THR A O 1
ATOM 2131 N N . VAL A 1 273 ? -11.069 2.057 14.694 1.00 72.56 273 VAL A N 1
ATOM 2132 C CA . VAL A 1 273 ? -12.262 2.474 13.931 1.00 72.56 273 VAL A CA 1
ATOM 2133 C C . VAL A 1 273 ? -12.793 3.817 14.436 1.00 72.56 273 VAL A C 1
ATOM 2135 O O . VAL A 1 273 ? -13.111 4.705 13.650 1.00 72.56 273 VAL A O 1
ATOM 2138 N N . LEU A 1 274 ? -12.875 3.992 15.757 1.00 78.69 274 LEU A N 1
ATOM 2139 C CA . LEU A 1 274 ? -13.382 5.230 16.348 1.00 78.69 274 LEU A CA 1
ATOM 2140 C C . LEU A 1 274 ? -12.431 6.417 16.134 1.00 78.69 274 LEU A C 1
ATOM 2142 O O . LEU A 1 274 ? -12.913 7.533 15.948 1.00 78.69 274 LEU A O 1
ATOM 2146 N N . ALA A 1 275 ? -11.114 6.194 16.153 1.00 70.62 275 ALA A N 1
ATOM 2147 C CA . ALA A 1 275 ? -10.115 7.227 15.885 1.00 70.62 275 ALA A CA 1
ATOM 2148 C C . ALA A 1 275 ? -10.128 7.659 14.413 1.00 70.62 275 ALA A C 1
ATOM 2150 O O . ALA A 1 275 ? -10.159 8.856 14.139 1.00 70.62 275 ALA A O 1
ATOM 2151 N N . ALA A 1 276 ? -10.209 6.706 13.476 1.00 67.81 276 ALA A N 1
ATOM 2152 C CA . ALA A 1 276 ? -10.277 6.994 12.039 1.00 67.81 276 ALA A CA 1
ATOM 2153 C C . ALA A 1 276 ? -11.474 7.887 11.655 1.00 67.81 276 ALA A C 1
ATOM 2155 O O . ALA A 1 276 ? -11.405 8.652 10.695 1.00 67.81 276 ALA A O 1
ATOM 2156 N N . LEU A 1 277 ? -12.564 7.817 12.426 1.00 73.31 277 LEU A N 1
ATOM 2157 C CA . LEU A 1 277 ? -13.797 8.577 12.205 1.00 73.31 277 LEU A CA 1
ATOM 2158 C C . LEU A 1 277 ? -13.907 9.860 13.038 1.00 73.31 277 LEU A C 1
ATOM 2160 O O . LEU A 1 277 ? -14.852 10.625 12.839 1.00 73.31 277 LEU A O 1
ATOM 2164 N N . ALA A 1 278 ? -13.002 10.082 13.994 1.00 67.25 278 ALA A N 1
ATOM 2165 C CA . ALA A 1 278 ? -13.012 11.282 14.828 1.00 67.25 278 ALA A CA 1
ATOM 2166 C C . ALA A 1 278 ? -12.529 12.513 14.046 1.00 67.25 278 ALA A C 1
ATOM 2168 O O . ALA A 1 278 ? -13.120 13.583 14.177 1.00 67.25 278 ALA A O 1
ATOM 2169 N N . GLU A 1 279 ? -11.517 12.334 13.194 1.00 64.62 279 GLU A N 1
ATOM 2170 C CA . GLU A 1 279 ? -10.978 13.362 12.295 1.00 64.62 279 GLU A CA 1
ATOM 2171 C C . GLU A 1 279 ? -10.753 12.773 10.889 1.00 64.62 279 GLU A C 1
ATOM 2173 O O . GLU A 1 279 ? -9.621 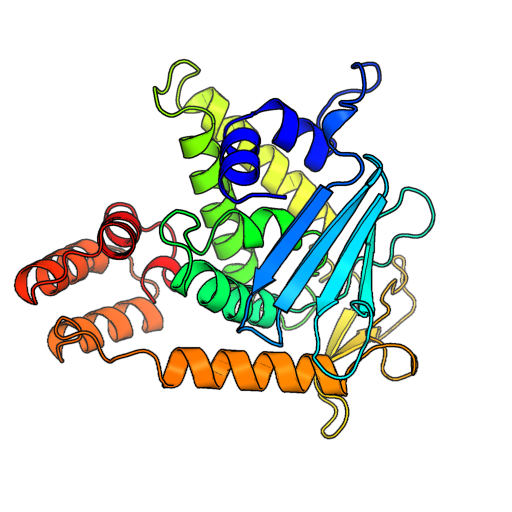12.615 10.430 1.00 64.62 279 GLU A O 1
ATOM 2178 N N . PRO A 1 280 ? -11.837 12.381 10.198 1.00 60.06 280 PRO A N 1
ATOM 2179 C CA . PRO A 1 280 ? -11.748 11.755 8.893 1.00 60.06 280 PRO A CA 1
ATOM 2180 C C . PRO A 1 280 ? -11.337 12.817 7.884 1.00 60.06 280 PRO A C 1
ATOM 2182 O O . PRO A 1 280 ? -11.967 13.870 7.764 1.00 60.06 280 PRO A O 1
ATOM 2185 N N . VAL A 1 281 ? -10.284 12.537 7.134 1.00 55.28 281 VAL A N 1
ATOM 2186 C CA . VAL A 1 281 ? -9.798 13.462 6.111 1.00 55.28 281 VAL A CA 1
ATOM 2187 C C . VAL A 1 281 ? -10.226 13.011 4.718 1.00 55.28 281 VAL A C 1
ATOM 2189 O O . VAL A 1 281 ? -10.262 13.825 3.799 1.00 55.28 281 VAL A O 1
ATOM 2192 N N . ILE A 1 282 ? -10.580 11.729 4.553 1.00 58.06 282 ILE A N 1
ATOM 2193 C CA . ILE A 1 282 ? -10.995 11.132 3.275 1.00 58.06 282 ILE A CA 1
ATOM 2194 C C . ILE A 1 282 ? -12.052 10.027 3.484 1.00 58.06 282 ILE A C 1
ATOM 2196 O O . ILE A 1 282 ? -12.011 9.334 4.502 1.00 58.06 282 ILE A O 1
ATOM 2200 N N . PRO A 1 283 ? -12.959 9.781 2.516 1.00 53.94 283 PRO A N 1
ATOM 2201 C CA . PRO A 1 283 ? -14.023 8.778 2.660 1.00 53.94 283 PRO A CA 1
ATOM 2202 C C . PRO A 1 283 ? -13.526 7.343 2.879 1.00 53.94 283 PRO A C 1
ATOM 2204 O O . PRO A 1 283 ? -14.164 6.577 3.595 1.00 53.94 283 PRO A O 1
ATOM 2207 N N . VAL A 1 284 ? -12.370 6.972 2.314 1.00 57.03 284 VAL A N 1
ATOM 2208 C CA . VAL A 1 284 ? -11.814 5.611 2.454 1.00 57.03 284 VAL A CA 1
ATOM 2209 C C . VAL A 1 284 ? -11.358 5.294 3.885 1.00 57.03 284 VAL A C 1
ATOM 2211 O O . VAL A 1 284 ? -11.332 4.132 4.258 1.00 57.03 284 VAL A O 1
ATOM 2214 N N . GLN A 1 285 ? -11.086 6.299 4.728 1.00 54.56 285 GLN A N 1
ATOM 2215 C CA . GLN A 1 285 ? -10.832 6.077 6.163 1.00 54.56 285 GLN A CA 1
ATOM 2216 C C . GLN A 1 285 ? -12.091 5.634 6.923 1.00 54.56 285 GLN A C 1
ATOM 2218 O O . GLN A 1 285 ? -11.985 5.095 8.022 1.00 54.56 285 GLN A O 1
ATOM 2223 N N . ALA A 1 286 ? -13.276 5.871 6.353 1.00 49.12 286 ALA A N 1
ATOM 2224 C CA . ALA A 1 286 ? -14.552 5.482 6.935 1.00 49.12 286 ALA A CA 1
ATOM 2225 C C . ALA A 1 286 ? -15.075 4.120 6.435 1.00 49.12 286 ALA A C 1
ATOM 2227 O O . ALA A 1 286 ? -16.110 3.691 6.942 1.00 49.12 286 ALA A O 1
ATOM 2228 N N . CYS A 1 287 ? -14.405 3.472 5.466 1.00 45.81 287 CYS A N 1
ATOM 2229 C CA . CYS A 1 287 ? -14.863 2.281 4.720 1.00 45.81 287 CYS A CA 1
ATOM 2230 C C . CYS A 1 287 ? -14.042 1.010 5.008 1.00 45.81 287 CYS A C 1
ATOM 2232 O O . CYS A 1 287 ? -14.569 -0.105 4.765 1.00 45.81 287 CYS A O 1
#

Foldseek 3Di:
DDPVVVLVLLLAPVSVCLLLVVPDPPPPRDAVQAQDWDWQDLDPAWTWIWGRHGSFKIFIFIGHNVDPDTATFFMGHPPQGQQARDEPVLLQLSQVSSCVVPLPAAFLEDSLCNNLSSHADEPPDPVVSNLQSNLVHLLNSLCSNCVPCPVHPVVSVVVSVVSSVSSCVNRHCHVQQKDWDQDPPLGIAIDHPDRDPDDNRGCRHPPNPSNPSVRSVVNSVSSVVCVVPPPPDQLCDPQLVVLLVVCVVPVDLVSLVVNLVSSVVSVDPSPQQNVLSVDPPTSSSND

Sequence (287 aa):
MSEYELRRRMGDRRFWTDYFGATFEGAERYPELADISLSFPVDDEYGLVLEMREIEFRALMLRCPEAAEPACIAYLDEAHPMPLGLRWTELDLIGRCAAWDTPGLPHPGVAVALLAPFIPIVEGDDAGMAIALLQAALRHIAEAADPYGEFGTASAAGLPDRYVQTFMELCDLRDADLYWRHDPDAGWYLDQKSHGDRTLYSYRKLSNLDFPFAELKACEARARRRLADAPDPAWRTPDVVKLLGDITATGDLSATGSLLTALRKAGCDNATVLAALAEPVIPVQAC